Protein 3LHI (pdb70)

InterPro domains:
  IPR005900 6-phosphogluconolactonase, DevB-type [TIGR01198] (7-230)
  IPR005900 6-phosphogluconolactonase, DevB-type [cd01400] (11-229)
  IPR006148 Glucosamine/galactosamine-6-phosphate isomerase [PF01182] (9-221)
  IPR037171 NagB/RpiA transferase-like [SSF100950] (4-225)
  IPR039104 6-phosphogluconolactonase [PTHR11054] (7-222)

Sequence (227 aa):
FVWHEYYENAAEEAAQSSLADAVADALQGALDEKGGAVLAVSGGRSPIAFFNALSQKDLDWKKNVGITLADERIVPTNHADSNTGLLVREYLLKNKAAAAVWIPVEDGKTTETELHPDAVVDYALKHYKKQPDVLIILGGNDGHTASIFPKAPQFQTAIDGSAGVALVVHTTPVTAPHERIISTLDAIAHTGHVFLAIQGEEKKKAVFDQQAAQQGENRREYPISLVLNHQGVNCCHVFYAE

Radius of gyration: 16.38 Å; Cα contacts (8 Å, |Δi|>4): 529; chains: 1; bounding box: 44×37×40 Å

Organism: Neisseria gonorrhoeae (strain ATCC 700825 / FA 1090) (NCBI:txid242231)

Foldseek 3Di:
DADAEDADLLVLLLVVLVVQLVLQVVVCVVPVAFEEAEEDDDSNQSNLQNNLQDPDPQLRYEYYYQKFFQAACPDPRTRNVVCVVRHCDRNNVNHHYQYQDHPDHPVRGDPVVSLVSSQVRDDQGQEYEWEDLQQDIWLLALPWPCNVVQEDCPPPRQWDWTDNVVDDGIMIHHLSSQLPHNAAEYEYEDVSVVVLVVVLLVADDSRNNVVCQNHPPNHDYHYRYYD

Solvent-accessible surface area: 10058 Å² total

CATH classification: 3.40.50.1360

Structure (mmCIF, N/CA/C/O backbone):
data_3LHI
#
_entry.id   3LHI
#
_cell.length_a   63.237
_cell.length_b   63.237
_cell.length_c   106.920
_cell.angle_alpha   90.000
_cell.angle_beta   90.000
_cell.angle_gamma   120.000
#
_symmetry.space_group_name_H-M   'P 32 2 1'
#
loop_
_entity.id
_entity.type
_entity.pdbx_description
1 polymer 'Putative 6-phosphogluconolactonase'
2 non-polymer 1,2-ETHANEDIOL
3 water water
#
loop_
_atom_site.group_PDB
_atom_site.id
_atom_site.type_symbol
_atom_site.label_atom_id
_atom_site.label_alt_id
_atom_site.label_comp_id
_atom_site.label_asym_id
_atom_site.label_entity_id
_atom_site.label_seq_id
_atom_site.pdbx_PDB_ins_code
_atom_site.Cartn_x
_atom_site.Cartn_y
_atom_site.Cartn_z
_atom_site.occupancy
_atom_site.B_iso_or_equiv
_atom_site.auth_seq_id
_atom_site.auth_comp_id
_atom_site.auth_asym_id
_atom_site.auth_atom_id
_atom_site.pdbx_PDB_model_num
ATOM 6 N N . PHE A 1 3 ? 51.731 2.576 9.984 1.00 35.50 2 PHE A N 1
ATOM 7 C CA . PHE A 1 3 ? 51.923 3.451 8.819 1.00 31.40 2 PHE A CA 1
ATOM 8 C C . PHE A 1 3 ? 53.346 3.254 8.255 1.00 29.11 2 PHE A C 1
ATOM 9 O O . PHE A 1 3 ? 54.222 2.709 8.937 1.00 28.82 2 PHE A O 1
ATOM 17 N N . VAL A 1 4 ? 53.567 3.702 7.020 1.00 27.33 3 VAL A N 1
ATOM 18 C CA . VAL A 1 4 ? 54.872 3.714 6.382 1.00 26.33 3 VAL A CA 1
ATOM 19 C C . VAL A 1 4 ? 55.342 5.182 6.178 1.00 26.56 3 VAL A C 1
ATOM 20 O O . VAL A 1 4 ? 54.594 5.967 5.622 1.00 25.37 3 VAL A O 1
ATOM 24 N N . TRP A 1 5 ? 56.559 5.529 6.611 1.00 26.74 4 TRP A N 1
ATOM 25 C CA . TRP A 1 5 ? 57.078 6.904 6.586 1.00 24.49 4 TRP A CA 1
ATOM 26 C C . TRP A 1 5 ? 58.042 7.125 5.426 1.00 25.17 4 TRP A C 1
ATOM 27 O O . TRP A 1 5 ? 59.037 6.400 5.276 1.00 29.88 4 TRP A O 1
ATOM 38 N N . HIS A 1 6 ? 57.726 8.100 4.574 1.00 23.01 5 HIS A N 1
ATOM 39 C CA . HIS A 1 6 ? 58.604 8.542 3.492 1.00 21.49 5 HIS A CA 1
ATOM 40 C C . HIS A 1 6 ? 58.967 10.013 3.699 1.00 24.51 5 HIS A C 1
ATOM 41 O O . HIS A 1 6 ? 58.103 10.850 3.718 1.00 26.80 5 HIS A O 1
ATOM 48 N N . GLU A 1 7 ? 60.269 10.307 3.841 1.00 23.21 6 GLU A N 1
ATOM 49 C CA . GLU A 1 7 ? 60.744 11.652 4.070 1.00 24.29 6 GLU A CA 1
ATOM 50 C C . GLU A 1 7 ? 61.601 12.139 2.893 1.00 23.44 6 GLU A C 1
ATOM 51 O O . GLU A 1 7 ? 62.383 11.353 2.337 1.00 27.64 6 GLU A O 1
ATOM 57 N N A TYR A 1 8 ? 61.427 13.395 2.491 0.50 23.10 7 TYR A N 1
ATOM 58 N N B TYR A 1 8 ? 61.431 13.432 2.555 0.50 23.13 7 TYR A N 1
ATOM 59 C CA A TYR A 1 8 ? 62.187 13.992 1.389 0.50 24.32 7 TYR A CA 1
ATOM 60 C CA B TYR A 1 8 ? 62.103 14.122 1.428 0.50 24.35 7 TYR A CA 1
ATOM 61 C C A TYR A 1 8 ? 62.762 15.283 1.947 0.50 26.03 7 TYR A C 1
ATOM 62 C C B TYR A 1 8 ? 62.618 15.495 1.786 0.50 26.23 7 TYR A C 1
ATOM 63 O O A TYR A 1 8 ? 62.281 15.752 2.973 0.50 27.78 7 TYR A O 1
ATOM 64 O O B TYR A 1 8 ? 61.877 16.333 2.362 0.50 24.00 7 TYR A O 1
ATOM 81 N N . GLU A 1 9 ? 63.835 15.803 1.343 1.00 29.15 8 GLU A N 1
ATOM 82 C CA . GLU A 1 9 ? 64.384 17.140 1.661 1.00 30.53 8 GLU A CA 1
ATOM 83 C C . GLU A 1 9 ? 63.729 18.209 0.848 1.00 31.05 8 GLU A C 1
ATOM 84 O O . GLU A 1 9 ? 63.638 19.366 1.273 1.00 35.95 8 GLU A O 1
ATOM 86 N N . ASN A 1 10 ? 63.226 17.808 -0.311 1.00 29.61 9 ASN A N 1
ATOM 87 C CA . ASN A 1 10 ? 62.846 18.727 -1.401 1.00 31.68 9 ASN A CA 1
ATOM 88 C C . ASN A 1 10 ? 61.331 18.445 -1.623 1.00 28.40 9 ASN A C 1
ATOM 89 O O . ASN A 1 10 ? 60.896 17.290 -1.791 1.00 26.20 9 ASN A O 1
ATOM 94 N N . ALA A 1 11 ? 60.519 19.495 -1.507 1.00 28.40 10 ALA A N 1
ATOM 95 C CA . ALA A 1 11 ? 59.053 19.440 -1.798 1.00 27.61 10 ALA A CA 1
ATOM 96 C C . ALA A 1 11 ? 58.721 18.875 -3.168 1.00 23.56 10 ALA A C 1
ATOM 97 O O . ALA A 1 11 ? 57.703 18.141 -3.303 1.00 23.84 10 ALA A O 1
ATOM 99 N N . ALA A 1 12 ? 59.474 19.265 -4.198 1.00 23.78 11 ALA A N 1
ATOM 100 C CA . ALA A 1 12 ? 59.257 18.791 -5.556 1.00 22.86 11 ALA A CA 1
ATOM 101 C C . ALA A 1 12 ? 59.431 17.305 -5.643 1.00 24.17 11 ALA A C 1
ATOM 102 O O . ALA A 1 12 ? 58.661 16.634 -6.321 1.00 22.14 11 ALA A O 1
ATOM 104 N N A GLU A 1 13 ? 60.467 16.772 -4.993 0.50 22.52 12 GLU A N 1
ATOM 105 N N B GLU A 1 13 ? 60.456 16.807 -4.957 0.50 23.21 12 GLU A N 1
ATOM 106 C CA A GLU A 1 13 ? 60.680 15.330 -5.022 0.50 21.40 12 GLU A CA 1
ATOM 107 C CA B GLU A 1 13 ? 60.737 15.393 -4.952 0.50 22.76 12 GLU A CA 1
ATOM 108 C C A GLU A 1 13 ? 59.553 14.614 -4.249 0.50 19.09 12 GLU A C 1
ATOM 109 C C B GLU A 1 13 ? 59.595 14.636 -4.241 0.50 19.90 12 GLU A C 1
ATOM 110 O O A GLU A 1 13 ? 59.074 13.583 -4.707 0.50 18.11 12 GLU A O 1
ATOM 111 O O B GLU A 1 13 ? 59.123 13.629 -4.760 0.50 18.35 12 GLU A O 1
ATOM 122 N N . ALA A 1 14 ? 59.138 15.154 -3.100 1.00 17.31 13 ALA A N 1
ATOM 123 C CA . ALA A 1 14 ? 58.042 14.535 -2.331 1.00 17.08 13 ALA A CA 1
ATOM 124 C C . ALA A 1 14 ? 56.774 14.490 -3.199 1.00 15.86 13 ALA A C 1
ATOM 125 O O . ALA A 1 14 ? 56.066 13.473 -3.236 1.00 16.29 13 ALA A O 1
ATOM 127 N N . ALA A 1 15 ? 56.497 15.573 -3.901 1.00 15.79 14 ALA A N 1
ATOM 128 C CA . ALA A 1 15 ? 55.279 15.662 -4.720 1.00 16.30 14 ALA A CA 1
ATOM 129 C C . ALA A 1 15 ? 55.320 14.622 -5.863 1.00 14.58 14 ALA A C 1
ATOM 130 O O . ALA A 1 15 ? 54.327 13.944 -6.179 1.00 15.40 14 ALA A O 1
ATOM 132 N N . GLN A 1 16 ? 56.470 14.515 -6.564 1.00 14.94 15 GLN A N 1
ATOM 133 C CA . GLN A 1 16 ? 56.618 13.574 -7.641 1.00 15.21 15 GLN A CA 1
ATOM 134 C C . GLN A 1 16 ? 56.519 12.140 -7.139 1.00 14.09 15 GLN A C 1
ATOM 135 O O . GLN A 1 16 ? 55.896 11.272 -7.772 1.00 16.14 15 GLN A O 1
ATOM 141 N N A SER A 1 17 ? 57.143 11.881 -5.994 0.50 13.81 16 SER A N 1
ATOM 142 N N B SER A 1 17 ? 57.158 11.868 -6.004 0.50 15.53 16 SER A N 1
ATOM 143 C CA A SER A 1 17 ? 57.162 10.545 -5.428 0.50 13.05 16 SER A CA 1
ATOM 144 C CA B SER A 1 17 ? 57.136 10.532 -5.434 0.50 16.18 16 SER A CA 1
ATOM 145 C C A SER A 1 17 ? 55.760 10.107 -4.945 0.50 12.02 16 SER A C 1
ATOM 146 C C B SER A 1 17 ? 55.696 10.130 -5.080 0.50 15.11 16 SER A C 1
ATOM 147 O O A SER A 1 17 ? 55.406 8.941 -5.052 0.50 12.58 16 SER A O 1
ATOM 148 O O B SER A 1 17 ? 55.239 9.031 -5.450 0.50 14.76 16 SER A O 1
ATOM 153 N N . LEU A 1 18 ? 54.973 11.045 -4.430 1.00 13.60 17 LEU A N 1
ATOM 154 C CA . LEU A 1 18 ? 53.576 10.778 -4.068 1.00 12.44 17 LEU A CA 1
ATOM 155 C C . LEU A 1 18 ? 52.773 10.533 -5.347 1.00 12.08 17 LEU A C 1
ATOM 156 O O . LEU A 1 18 ? 51.984 9.598 -5.412 1.00 12.47 17 LEU A O 1
ATOM 161 N N . ALA A 1 19 ? 52.961 11.365 -6.373 1.00 13.05 18 ALA A N 1
ATOM 162 C CA . ALA A 1 19 ? 52.253 11.143 -7.635 1.00 12.16 18 ALA A CA 1
ATOM 163 C C . ALA A 1 19 ? 52.543 9.738 -8.203 1.00 13.09 18 ALA A C 1
ATOM 164 O O . ALA A 1 19 ? 51.661 9.059 -8.724 1.00 14.02 18 ALA A O 1
ATOM 166 N N . ASP A 1 20 ? 53.812 9.329 -8.116 1.00 14.46 19 ASP A N 1
ATOM 167 C CA . ASP A 1 20 ? 54.224 8.038 -8.647 1.00 15.29 19 ASP A CA 1
ATOM 168 C C . ASP A 1 20 ? 53.492 6.923 -7.883 1.00 12.97 19 ASP A C 1
ATOM 169 O O . ASP A 1 20 ? 52.962 5.981 -8.484 1.00 15.76 19 ASP A O 1
ATOM 174 N N . ALA A 1 21 ? 53.458 7.015 -6.557 1.00 13.67 20 ALA A N 1
ATOM 175 C CA . ALA A 1 21 ? 52.827 5.990 -5.727 1.00 13.50 20 ALA A CA 1
ATOM 176 C C . ALA A 1 21 ? 51.321 5.970 -5.933 1.00 14.61 20 ALA A C 1
ATOM 177 O O . ALA A 1 21 ? 50.714 4.896 -5.980 1.00 14.53 20 ALA A O 1
ATOM 179 N N . VAL A 1 22 ? 50.694 7.148 -6.025 1.00 13.12 21 VAL A N 1
ATOM 180 C CA . VAL A 1 22 ? 49.257 7.212 -6.239 1.00 12.92 21 VAL A CA 1
ATOM 181 C C . VAL A 1 22 ? 48.880 6.678 -7.618 1.00 12.57 21 VAL A C 1
ATOM 182 O O . VAL A 1 22 ? 47.890 5.937 -7.739 1.00 13.30 21 VAL A O 1
ATOM 186 N N . ALA A 1 23 ? 49.651 7.015 -8.655 1.00 13.34 22 ALA A N 1
ATOM 187 C CA . ALA A 1 23 ? 49.394 6.495 -9.966 1.00 13.44 22 ALA A CA 1
ATOM 188 C C . ALA A 1 23 ? 49.493 4.967 -9.974 1.00 13.30 22 ALA A C 1
ATOM 189 O O . ALA A 1 23 ? 48.634 4.304 -10.570 1.00 14.72 22 ALA A O 1
ATOM 191 N N . ASP A 1 24 ? 50.480 4.431 -9.269 1.00 14.27 23 ASP A N 1
ATOM 192 C CA . ASP A 1 24 ? 50.615 2.961 -9.211 1.00 15.79 23 ASP A CA 1
ATOM 193 C C . ASP A 1 24 ? 49.403 2.340 -8.488 1.00 14.27 23 ASP A C 1
ATOM 194 O O . ASP A 1 24 ? 48.869 1.296 -8.906 1.00 15.91 23 ASP A O 1
ATOM 199 N N . ALA A 1 25 ? 48.916 2.982 -7.433 1.00 14.33 24 ALA A N 1
ATOM 200 C CA . ALA A 1 25 ? 47.742 2.447 -6.697 1.00 14.80 24 ALA A CA 1
ATOM 201 C C . ALA A 1 25 ? 46.489 2.529 -7.581 1.00 13.96 24 ALA A C 1
ATOM 202 O O . ALA A 1 25 ? 45.661 1.609 -7.633 1.00 15.22 24 ALA A O 1
ATOM 204 N N . LEU A 1 26 ? 46.295 3.633 -8.308 1.00 12.47 25 LEU A N 1
ATOM 205 C CA . LEU A 1 26 ? 45.194 3.740 -9.237 1.00 12.66 25 LEU A CA 1
ATOM 206 C C . LEU A 1 26 ? 45.259 2.667 -10.317 1.00 14.44 25 LEU A C 1
ATOM 207 O O . LEU A 1 26 ? 44.256 2.080 -10.698 1.00 13.71 25 LEU A O 1
ATOM 212 N N . GLN A 1 27 ? 46.452 2.433 -10.829 1.00 14.42 26 GLN A N 1
ATOM 213 C CA . GLN A 1 27 ? 46.662 1.427 -11.871 1.00 15.53 26 GLN A CA 1
ATOM 214 C C . GLN A 1 27 ? 46.239 0.069 -11.353 1.00 14.82 26 GLN A C 1
ATOM 215 O O . GLN A 1 27 ? 45.622 -0.711 -12.130 1.00 17.33 26 GLN A O 1
ATOM 221 N N . GLY A 1 28 ? 46.553 -0.227 -10.106 1.00 16.26 27 GLY A N 1
ATOM 222 C CA . GLY A 1 28 ? 46.162 -1.521 -9.534 1.00 16.84 27 GLY A CA 1
ATOM 223 C C . GLY A 1 28 ? 44.650 -1.691 -9.486 1.00 16.62 27 GLY A C 1
ATOM 224 O O . GLY A 1 28 ? 44.133 -2.772 -9.831 1.00 17.93 27 GLY A O 1
ATOM 225 N N . ALA A 1 29 ? 43.914 -0.623 -9.112 1.00 15.67 28 ALA A N 1
ATOM 226 C CA . ALA A 1 29 ? 42.478 -0.635 -9.145 1.00 15.54 28 ALA A CA 1
ATOM 227 C C . ALA A 1 29 ? 41.954 -0.792 -10.564 1.00 14.71 28 ALA A C 1
ATOM 228 O O . ALA A 1 29 ? 41.074 -1.604 -10.815 1.00 17.35 28 ALA A O 1
ATOM 230 N N . LEU A 1 30 ? 42.510 -0.080 -11.530 1.00 14.66 29 LEU A N 1
ATOM 231 C CA . LEU A 1 30 ? 42.101 -0.192 -12.904 1.00 15.53 29 LEU A CA 1
ATOM 232 C C . LEU A 1 30 ? 42.339 -1.647 -13.420 1.00 16.08 29 LEU A C 1
ATOM 233 O O . LEU A 1 30 ? 41.490 -2.188 -14.104 1.00 18.51 29 LEU A O 1
ATOM 238 N N . ASP A 1 31 ? 43.473 -2.238 -13.063 1.00 15.68 30 ASP A N 1
ATOM 239 C CA . ASP A 1 31 ? 43.798 -3.607 -13.463 1.00 17.13 30 ASP A CA 1
ATOM 240 C C . ASP A 1 31 ? 42.774 -4.580 -12.852 1.00 19.47 30 ASP A C 1
ATOM 241 O O . ASP A 1 31 ? 42.376 -5.548 -13.502 1.00 20.80 30 ASP A O 1
ATOM 246 N N . GLU A 1 32 ? 42.431 -4.371 -11.584 1.00 17.21 31 GLU A N 1
ATOM 247 C CA . GLU A 1 32 ? 41.552 -5.314 -10.815 1.00 18.65 31 GLU A CA 1
ATOM 248 C C . GLU A 1 32 ? 40.109 -5.223 -11.299 1.00 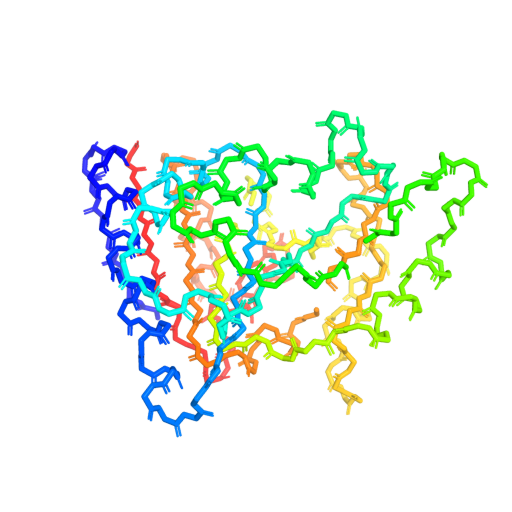17.29 31 GLU A C 1
ATOM 249 O O . GLU A 1 32 ? 39.373 -6.240 -11.401 1.00 18.38 31 GLU A O 1
ATOM 255 N N . LYS A 1 33 ? 39.644 -4.014 -11.546 1.00 17.51 32 LYS A N 1
ATOM 256 C CA . LYS A 1 33 ? 38.231 -3.839 -11.793 1.00 19.03 32 LYS A CA 1
ATOM 257 C C . LYS A 1 33 ? 37.737 -2.886 -12.839 1.00 15.78 32 LYS A C 1
ATOM 258 O O . LYS A 1 33 ? 36.549 -2.682 -13.005 1.00 17.31 32 LYS A O 1
ATOM 264 N N . GLY A 1 34 ? 38.662 -2.368 -13.619 1.00 15.72 33 GLY A N 1
ATOM 265 C CA . GLY A 1 34 ? 38.282 -1.603 -14.777 1.00 14.19 33 GLY A CA 1
ATOM 266 C C . GLY A 1 34 ? 37.889 -0.172 -14.523 1.00 14.69 33 GLY A C 1
ATOM 267 O O . GLY A 1 34 ? 37.485 0.528 -15.432 1.00 16.16 33 GLY A O 1
ATOM 268 N N . GLY A 1 35 ? 38.049 0.264 -13.269 1.00 14.56 34 GLY A N 1
ATOM 269 C CA . GLY A 1 35 ? 37.691 1.611 -12.842 1.00 14.67 34 GLY A CA 1
ATOM 270 C C . GLY A 1 35 ? 38.296 1.847 -11.502 1.00 13.36 34 GLY A C 1
ATOM 271 O O . GLY A 1 35 ? 38.704 0.938 -10.809 1.00 15.03 34 GLY A O 1
ATOM 272 N N . ALA A 1 36 ? 38.425 3.140 -11.167 1.00 13.56 35 ALA A N 1
ATOM 273 C CA . ALA A 1 36 ? 38.996 3.535 -9.874 1.00 12.12 35 ALA A CA 1
ATOM 274 C C . ALA A 1 36 ? 38.367 4.816 -9.437 1.00 11.57 35 ALA A C 1
ATOM 275 O O . ALA A 1 36 ? 37.928 5.609 -10.287 1.00 12.93 35 ALA A O 1
ATOM 277 N N . VAL A 1 37 ? 38.313 5.032 -8.133 1.00 11.16 36 VAL A N 1
ATOM 278 C CA . VAL A 1 37 ? 37.870 6.307 -7.535 1.00 11.27 36 VAL A CA 1
ATOM 279 C C . VAL A 1 37 ? 38.986 6.829 -6.646 1.00 10.38 36 VAL A C 1
ATOM 280 O O . VAL A 1 37 ? 39.481 6.120 -5.757 1.00 11.83 36 VAL A O 1
ATOM 284 N N . LEU A 1 38 ? 39.391 8.080 -6.921 1.00 10.43 37 LEU A N 1
ATOM 285 C CA . LEU A 1 38 ? 40.416 8.790 -6.163 1.00 9.97 37 LEU A CA 1
ATOM 286 C C . LEU A 1 38 ? 39.738 9.948 -5.390 1.00 10.17 37 LEU A C 1
ATOM 287 O O . LEU A 1 38 ? 38.992 10.758 -5.997 1.00 11.27 37 LEU A O 1
ATOM 292 N N . ALA A 1 39 ? 40.002 10.048 -4.087 1.00 10.00 38 ALA A N 1
ATOM 293 C CA . ALA A 1 39 ? 39.546 11.188 -3.288 1.00 9.93 38 ALA A CA 1
ATOM 294 C C . ALA A 1 39 ? 40.804 11.949 -2.855 1.00 9.51 38 ALA A C 1
ATOM 295 O O . ALA A 1 39 ? 41.765 11.366 -2.357 1.00 10.96 38 ALA A O 1
ATOM 297 N N . VAL A 1 40 ? 40.784 13.274 -3.058 1.00 9.60 39 VAL A N 1
ATOM 298 C CA . VAL A 1 40 ? 41.889 14.137 -2.675 1.00 10.36 39 VAL A CA 1
ATOM 299 C C . VAL A 1 40 ? 41.436 15.194 -1.664 1.00 9.03 39 VAL A C 1
ATOM 300 O O . VAL A 1 40 ? 40.261 15.528 -1.566 1.00 10.55 39 VAL A O 1
ATOM 304 N N . SER A 1 41 ? 42.442 15.720 -0.972 1.00 10.73 40 SER A N 1
ATOM 305 C CA . SER A 1 41 ? 42.254 16.803 -0.016 1.00 11.27 40 SER A CA 1
ATOM 306 C C . SER A 1 41 ? 42.720 18.128 -0.620 1.00 12.06 40 SER A C 1
ATOM 307 O O . SER A 1 41 ? 43.545 18.146 -1.543 1.00 12.95 40 SER A O 1
ATOM 310 N N . GLY A 1 42 ? 42.259 19.236 -0.038 1.00 14.68 41 GLY A N 1
ATOM 311 C CA . GLY A 1 42 ? 42.569 20.558 -0.542 1.00 14.21 41 GLY A CA 1
ATOM 312 C C . GLY A 1 42 ? 43.656 21.236 0.230 1.00 14.55 41 GLY A C 1
ATOM 313 O O . GLY A 1 42 ? 44.563 20.625 0.772 1.00 15.93 41 GLY A O 1
ATOM 314 N N . GLY A 1 43 ? 43.631 22.576 0.225 1.00 18.01 42 GLY A N 1
ATOM 315 C CA . GLY A 1 43 ? 44.766 23.347 0.684 1.00 19.20 42 GLY A CA 1
ATOM 316 C C . GLY A 1 43 ? 45.886 23.474 -0.324 1.00 19.23 42 GLY A C 1
ATOM 317 O O . GLY A 1 43 ? 45.805 22.929 -1.448 1.00 17.90 42 GLY A O 1
ATOM 318 N N . ARG A 1 44 ? 46.982 24.108 0.108 1.00 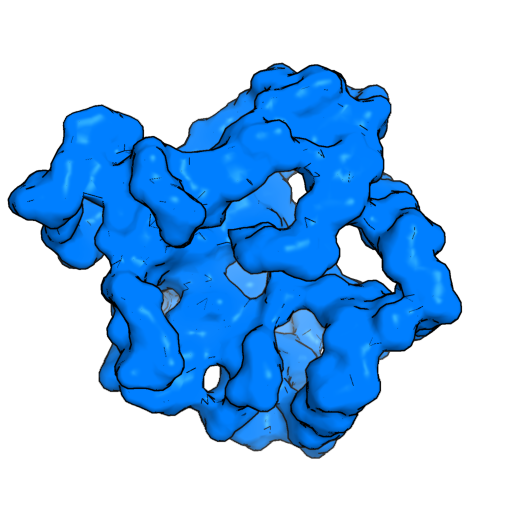19.38 43 ARG A N 1
ATOM 319 C CA . ARG A 1 44 ? 48.176 24.300 -0.753 1.00 16.87 43 ARG A CA 1
ATOM 320 C C . ARG A 1 44 ? 49.126 23.169 -0.835 1.00 18.31 43 ARG A C 1
ATOM 321 O O . ARG A 1 44 ? 49.791 22.986 -1.888 1.00 20.26 43 ARG A O 1
ATOM 329 N N . SER A 1 45 ? 49.250 22.382 0.206 1.00 19.65 44 SER A N 1
ATOM 330 C CA . SER A 1 45 ? 50.313 21.428 0.217 1.00 23.99 44 SER A CA 1
ATOM 331 C C . SER A 1 45 ? 50.206 20.377 -0.901 1.00 20.69 44 SER A C 1
ATOM 332 O O . SER A 1 45 ? 51.248 19.872 -1.270 1.00 21.23 44 SER A O 1
ATOM 335 N N . PRO A 1 46 ? 48.973 19.967 -1.380 1.00 16.24 45 PRO A N 1
ATOM 336 C CA . PRO A 1 46 ? 48.995 18.904 -2.393 1.00 14.96 45 PRO A CA 1
ATOM 337 C C . PRO A 1 46 ? 49.105 19.392 -3.845 1.00 14.01 45 PRO A C 1
ATOM 338 O O . PRO A 1 46 ? 49.077 18.575 -4.717 1.00 13.18 45 PRO A O 1
ATOM 342 N N . ILE A 1 47 ? 49.173 20.687 -4.081 1.00 12.56 46 ILE A N 1
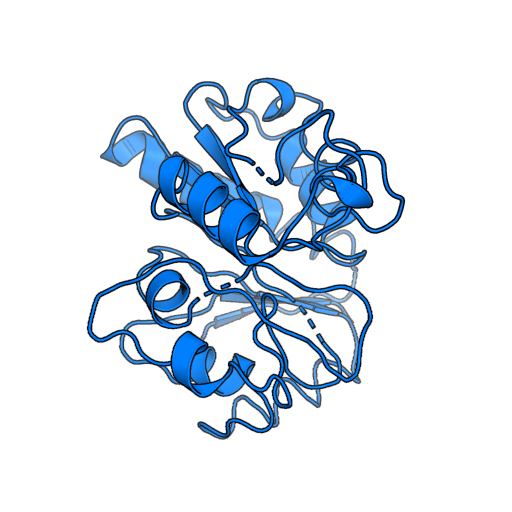ATOM 343 C CA . ILE A 1 47 ? 49.122 21.225 -5.440 1.00 10.86 46 ILE A CA 1
ATOM 344 C C . ILE A 1 47 ? 50.254 20.682 -6.332 1.00 10.71 46 ILE A C 1
ATOM 345 O O . ILE A 1 47 ? 50.003 20.294 -7.494 1.00 11.03 46 ILE A O 1
ATOM 350 N N . ALA A 1 48 ? 51.493 20.663 -5.873 1.00 11.38 47 ALA A N 1
ATOM 351 C CA . ALA A 1 48 ? 52.577 20.170 -6.742 1.00 10.83 47 ALA A CA 1
ATOM 352 C C . ALA A 1 48 ? 52.326 18.699 -7.094 1.00 9.92 47 ALA A C 1
ATOM 353 O O . ALA A 1 48 ? 52.574 18.243 -8.218 1.00 11.01 47 ALA A O 1
ATOM 355 N N . PHE A 1 49 ? 51.815 17.936 -6.114 1.00 10.59 48 PHE A N 1
ATOM 356 C CA . PHE A 1 49 ? 51.415 16.534 -6.309 1.00 10.96 48 PHE A CA 1
ATOM 357 C C . PHE A 1 49 ? 50.311 16.452 -7.366 1.00 10.15 48 PHE A C 1
ATOM 358 O O . PHE A 1 49 ? 50.399 15.619 -8.263 1.00 10.85 48 PHE A O 1
ATOM 366 N N . PHE A 1 50 ? 49.289 17.283 -7.274 1.00 9.99 49 PHE A N 1
ATOM 367 C CA . PHE A 1 50 ? 48.238 17.287 -8.251 1.00 9.64 49 PHE A CA 1
ATOM 368 C C . PHE A 1 50 ? 48.825 17.513 -9.650 1.00 9.99 49 PHE A C 1
ATOM 369 O O . PHE A 1 50 ? 48.399 16.879 -10.632 1.00 9.70 49 PHE A O 1
ATOM 377 N N . ASN A 1 51 ? 49.703 18.508 -9.776 1.00 9.44 50 ASN A N 1
ATOM 378 C CA . ASN A 1 51 ? 50.264 18.812 -11.077 1.00 9.76 50 ASN A CA 1
ATOM 379 C C . ASN A 1 51 ? 51.021 17.603 -11.649 1.00 10.16 50 ASN A C 1
ATOM 380 O O . ASN A 1 51 ? 50.847 17.252 -12.829 1.00 10.78 50 ASN A O 1
ATOM 385 N N . ALA A 1 52 ? 51.861 16.983 -10.845 1.00 9.76 51 ALA A N 1
ATOM 386 C CA . ALA A 1 52 ? 52.603 15.817 -11.280 1.00 10.61 51 ALA A CA 1
ATOM 387 C C . ALA A 1 52 ? 51.631 14.675 -11.658 1.00 10.47 51 ALA A C 1
ATOM 388 O O . ALA A 1 52 ? 51.816 13.964 -12.654 1.00 11.66 51 ALA A O 1
ATOM 390 N N . LEU A 1 53 ? 50.633 14.423 -10.815 1.00 11.13 52 LEU A N 1
ATOM 391 C CA . LEU A 1 53 ? 49.698 13.324 -11.065 1.00 11.61 52 LEU A CA 1
ATOM 392 C C . LEU A 1 53 ? 48.938 13.570 -12.356 1.00 10.18 52 LEU A C 1
ATOM 393 O O . LEU A 1 53 ? 48.666 12.608 -13.108 1.00 11.98 52 LEU A O 1
ATOM 398 N N . SER A 1 54 ? 48.600 14.840 -12.640 1.00 10.07 53 SER A N 1
ATOM 399 C CA . SER A 1 54 ? 47.797 15.184 -13.807 1.00 10.57 53 SER A CA 1
ATOM 400 C C . SER A 1 54 ? 48.471 14.777 -15.119 1.00 10.39 53 SER A C 1
ATOM 401 O O . SER A 1 54 ? 47.793 14.629 -16.146 1.00 11.31 53 SER A O 1
ATOM 404 N N . GLN A 1 55 ? 49.795 14.647 -15.095 1.00 11.46 54 GLN A N 1
ATOM 405 C CA . GLN A 1 55 ? 50.597 14.276 -16.265 1.00 11.56 54 GLN A CA 1
ATOM 406 C C . GLN A 1 55 ? 50.729 12.791 -16.473 1.00 13.78 54 GLN A C 1
ATOM 407 O O . GLN A 1 55 ? 51.233 12.362 -17.508 1.00 15.61 54 GLN A O 1
ATOM 413 N N . LYS A 1 56 ? 50.323 11.989 -15.503 1.00 12.87 55 LYS A N 1
ATOM 414 C CA . LYS A 1 56 ? 50.458 10.540 -15.607 1.00 13.47 55 LYS A CA 1
ATOM 415 C C . LYS A 1 56 ? 49.522 9.988 -16.707 1.00 14.06 55 LYS A C 1
ATOM 416 O O . LYS A 1 56 ? 48.333 10.413 -16.836 1.00 15.22 55 LYS A O 1
ATOM 422 N N . ASP A 1 57 ? 50.081 9.075 -17.512 1.00 17.62 56 ASP A N 1
ATOM 423 C CA . ASP A 1 57 ? 49.336 8.496 -18.648 1.00 19.54 56 ASP A CA 1
ATOM 424 C C . ASP A 1 57 ? 48.532 7.300 -18.227 1.00 20.66 56 ASP A C 1
ATOM 425 O O . ASP A 1 57 ? 48.704 6.216 -18.725 1.00 28.37 56 ASP A O 1
ATOM 430 N N . LEU A 1 58 ? 47.596 7.524 -17.324 1.00 16.85 57 LEU A N 1
ATOM 431 C CA . LEU A 1 58 ? 46.627 6.551 -16.837 1.00 16.47 57 LEU A CA 1
ATOM 432 C C . LEU A 1 58 ? 45.379 6.619 -17.695 1.00 16.10 57 LEU A C 1
ATOM 433 O O . LEU A 1 58 ? 45.080 7.598 -18.372 1.00 14.87 57 LEU A O 1
ATOM 438 N N . ASP A 1 59 ? 44.543 5.593 -17.567 1.00 14.95 58 ASP A N 1
ATOM 439 C CA . ASP A 1 59 ? 43.241 5.567 -18.248 1.00 14.77 58 ASP A CA 1
ATOM 440 C C . ASP A 1 59 ? 42.222 6.401 -17.478 1.00 13.15 58 ASP A C 1
ATOM 441 O O . ASP A 1 59 ? 41.239 5.920 -16.855 1.00 13.77 58 ASP A O 1
ATOM 446 N N . TRP A 1 60 ? 42.450 7.709 -17.486 1.00 13.16 59 TRP A N 1
ATOM 447 C CA . TRP A 1 60 ? 41.679 8.617 -16.633 1.00 12.28 59 TRP A CA 1
ATOM 448 C C . TRP A 1 60 ? 40.190 8.664 -16.886 1.00 11.17 59 TRP A C 1
ATOM 449 O O . TRP A 1 60 ? 39.424 8.950 -15.993 1.00 12.65 59 TRP A O 1
ATOM 460 N N A LYS A 1 61 ? 39.758 8.356 -18.114 0.50 12.93 60 LYS A N 1
ATOM 461 N N B LYS A 1 61 ? 39.763 8.348 -18.117 0.50 13.37 60 LYS A N 1
ATOM 462 C CA A LYS A 1 61 ? 38.327 8.320 -18.376 0.50 13.86 60 LYS A CA 1
ATOM 463 C CA B LYS A 1 61 ? 38.330 8.301 -18.395 0.50 14.81 60 LYS A CA 1
ATOM 464 C C A LYS A 1 61 ? 37.587 7.282 -17.520 0.50 13.22 60 LYS A C 1
ATOM 465 C C B LYS A 1 61 ? 37.587 7.275 -17.531 0.50 13.64 60 LYS A C 1
ATOM 466 O O A LYS A 1 61 ? 36.365 7.398 -17.355 0.50 15.26 60 LYS A O 1
ATOM 467 O O B LYS A 1 61 ? 36.366 7.394 -17.366 0.50 15.54 60 LYS A O 1
ATOM 478 N N . ASN A 1 62 ? 38.320 6.293 -17.006 1.00 13.67 61 ASN A N 1
ATOM 479 C CA . ASN A 1 62 ? 37.768 5.293 -16.103 1.00 14.01 61 ASN A CA 1
ATOM 480 C C . ASN A 1 62 ? 38.093 5.551 -14.651 1.00 14.02 61 ASN A C 1
ATOM 481 O O . ASN A 1 62 ? 37.965 4.646 -13.823 1.00 14.07 61 ASN A O 1
ATOM 486 N N . VAL A 1 63 ? 38.514 6.772 -14.326 1.00 12.02 62 VAL A N 1
ATOM 487 C CA . VAL A 1 63 ? 38.811 7.160 -12.953 1.00 10.91 62 VAL A CA 1
ATOM 488 C C . VAL A 1 63 ? 37.855 8.262 -12.556 1.00 11.86 62 VAL A C 1
ATOM 489 O O . VAL A 1 63 ? 37.705 9.280 -13.259 1.00 13.70 62 VAL A O 1
ATOM 493 N N . GLY A 1 64 ? 37.170 8.076 -11.440 1.00 11.86 63 GLY A N 1
ATOM 494 C CA . GLY A 1 64 ? 36.390 9.140 -10.816 1.00 12.10 63 GLY A CA 1
ATOM 495 C C . GLY A 1 64 ? 37.262 9.857 -9.821 1.00 11.29 63 GLY A C 1
ATOM 496 O O . GLY A 1 64 ? 38.043 9.214 -9.142 1.00 13.39 63 GLY A O 1
ATOM 497 N N . ILE A 1 65 ? 37.161 11.188 -9.785 1.00 11.55 64 ILE A N 1
ATOM 498 C CA . ILE A 1 65 ? 37.899 11.993 -8.820 1.00 11.48 64 ILE A CA 1
ATOM 499 C C . ILE A 1 65 ? 36.895 12.776 -7.989 1.00 10.07 64 ILE A C 1
ATOM 500 O O . ILE A 1 65 ? 35.924 13.330 -8.502 1.00 11.32 64 ILE A O 1
ATOM 505 N N . THR A 1 66 ? 37.150 12.817 -6.693 1.00 11.31 65 THR A N 1
ATOM 506 C CA . THR A 1 66 ? 36.324 13.546 -5.769 1.00 11.48 65 THR A CA 1
ATOM 507 C C . THR A 1 66 ? 37.195 14.067 -4.626 1.00 10.60 65 THR A C 1
ATOM 508 O O . THR A 1 66 ? 38.421 14.007 -4.661 1.00 11.11 65 THR A O 1
ATOM 512 N N . LEU A 1 67 ? 36.521 14.622 -3.631 1.00 11.31 66 LEU A N 1
ATOM 513 C CA . LEU A 1 67 ? 37.149 15.223 -2.471 1.00 11.00 66 LEU A CA 1
ATOM 514 C C . LEU A 1 67 ? 36.975 14.460 -1.190 1.00 10.24 66 LEU A C 1
ATOM 515 O O . LEU A 1 67 ? 35.908 13.875 -0.974 1.00 13.03 66 LEU A O 1
ATOM 520 N N . ALA A 1 68 ? 37.963 14.534 -0.326 1.00 10.28 67 ALA A N 1
ATOM 521 C CA . ALA A 1 68 ? 37.848 13.985 1.037 1.00 10.39 67 ALA A CA 1
ATOM 522 C C . ALA A 1 68 ? 36.942 14.879 1.890 1.00 11.04 67 ALA A C 1
ATOM 523 O O . ALA A 1 68 ? 36.349 14.397 2.869 1.00 11.45 67 ALA A O 1
ATOM 525 N N . ASP A 1 69 ? 36.858 16.166 1.541 1.00 9.77 68 ASP A N 1
ATOM 526 C CA . ASP A 1 69 ? 36.102 17.137 2.289 1.00 10.16 68 ASP A CA 1
ATOM 527 C C . ASP A 1 69 ? 35.943 18.378 1.434 1.00 10.48 68 ASP A C 1
ATOM 528 O O . ASP A 1 69 ? 36.748 18.617 0.527 1.00 11.20 68 ASP A O 1
ATOM 533 N N . GLU A 1 70 ? 34.900 19.157 1.724 1.00 10.15 69 GLU A N 1
ATOM 534 C CA . GLU A 1 70 ? 34.624 20.369 0.959 1.00 10.11 69 GLU A CA 1
ATOM 535 C C . GLU A 1 70 ? 34.049 21.416 1.863 1.00 10.43 69 GLU A C 1
ATOM 536 O O . GLU A 1 70 ? 33.345 21.135 2.838 1.00 11.77 69 GLU A O 1
ATOM 542 N N . ARG A 1 71 ? 34.373 22.673 1.552 1.00 10.76 70 ARG A N 1
ATOM 543 C CA . ARG A 1 71 ? 33.757 23.844 2.161 1.00 10.12 70 ARG A CA 1
ATOM 544 C C . ARG A 1 71 ? 32.445 24.080 1.491 1.00 10.78 70 ARG A C 1
ATOM 545 O O . ARG A 1 71 ? 32.334 24.036 0.243 1.00 12.07 70 ARG A O 1
ATOM 553 N N . ILE A 1 72 ? 31.404 24.329 2.295 1.00 11.53 71 ILE A N 1
ATOM 554 C CA . ILE A 1 72 ? 30.060 24.542 1.752 1.00 12.11 71 ILE A CA 1
ATOM 555 C C . ILE A 1 72 ? 29.957 26.008 1.354 1.00 12.70 71 ILE A C 1
ATOM 556 O O . ILE A 1 72 ? 29.485 26.857 2.109 1.00 14.34 71 ILE A O 1
ATOM 561 N N . VAL A 1 73 ? 30.486 26.248 0.171 1.00 12.68 72 VAL A N 1
ATOM 562 C CA . VAL A 1 73 ? 30.551 27.534 -0.530 1.00 12.97 72 VAL A CA 1
ATOM 563 C C . VAL A 1 73 ? 30.357 27.233 -1.989 1.00 13.39 72 VAL A C 1
ATOM 564 O O . VAL A 1 73 ? 30.564 26.110 -2.436 1.00 13.48 72 VAL A O 1
ATOM 568 N N . PRO A 1 74 ? 29.943 28.240 -2.790 1.00 13.96 73 PRO A N 1
ATOM 569 C CA . PRO A 1 74 ? 29.782 27.963 -4.204 1.00 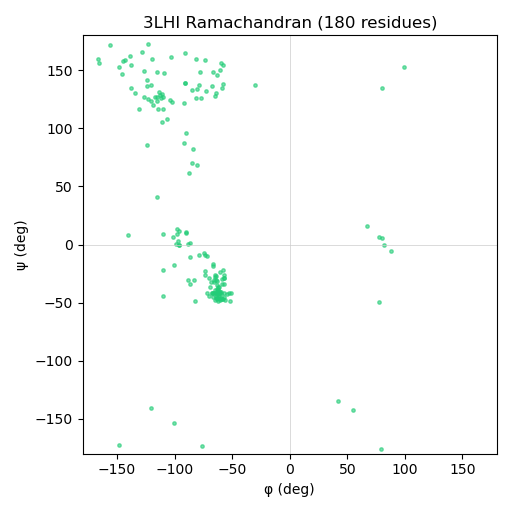12.82 73 PRO A CA 1
ATOM 570 C C . PRO A 1 74 ? 31.083 27.453 -4.847 1.00 11.72 73 PRO A C 1
ATOM 571 O O . PRO A 1 74 ? 32.166 27.788 -4.386 1.00 12.98 73 PRO A O 1
ATOM 575 N N . THR A 1 75 ? 30.960 26.700 -5.921 1.00 12.83 74 THR A N 1
ATOM 576 C CA . THR A 1 75 ? 32.139 26.113 -6.504 1.00 13.64 74 THR A CA 1
ATOM 577 C C . THR A 1 75 ? 33.072 27.100 -7.218 1.00 16.13 74 THR A C 1
ATOM 578 O O . THR A 1 75 ? 34.214 26.749 -7.534 1.00 13.80 74 THR A O 1
ATOM 582 N N . ASN A 1 76 ? 32.624 28.335 -7.415 1.00 14.98 75 ASN A N 1
ATOM 583 C CA . ASN A 1 76 ? 33.481 29.407 -7.920 1.00 15.32 75 ASN A CA 1
ATOM 584 C C . ASN A 1 76 ? 34.031 30.308 -6.826 1.00 15.18 75 ASN A C 1
ATOM 585 O O . ASN A 1 76 ? 34.651 31.314 -7.139 1.00 19.04 75 ASN A O 1
ATOM 590 N N . HIS A 1 77 ? 33.841 29.946 -5.543 1.00 13.79 76 HIS A N 1
ATOM 591 C CA . HIS A 1 77 ? 34.334 30.703 -4.392 1.00 13.53 76 HIS A CA 1
ATOM 592 C C . HIS A 1 77 ? 35.821 30.460 -4.182 1.00 13.33 76 HIS A C 1
ATOM 593 O O . HIS A 1 77 ? 36.326 29.345 -4.443 1.00 14.14 76 HIS A O 1
ATOM 600 N N . ALA A 1 78 ? 36.538 31.461 -3.674 1.00 14.70 77 ALA A N 1
ATOM 601 C CA . ALA A 1 78 ? 37.961 31.292 -3.460 1.00 15.04 77 ALA A CA 1
ATOM 602 C C . ALA A 1 78 ? 38.340 30.130 -2.555 1.00 14.25 77 ALA A C 1
ATOM 603 O O . ALA A 1 78 ? 39.440 29.603 -2.667 1.00 15.60 77 ALA A O 1
ATOM 605 N N . ASP A 1 79 ? 37.474 29.771 -1.619 1.00 12.82 78 ASP A N 1
ATOM 606 C CA . ASP A 1 79 ? 37.743 28.722 -0.645 1.00 12.75 78 ASP A CA 1
ATOM 607 C C . ASP A 1 79 ? 37.155 27.364 -1.056 1.00 12.29 78 ASP A C 1
ATOM 608 O O . ASP A 1 79 ? 37.149 26.453 -0.243 1.00 13.02 78 ASP A O 1
ATOM 613 N N . SER A 1 80 ? 36.694 27.213 -2.280 1.00 11.43 79 SER A N 1
ATOM 614 C CA . SER A 1 80 ? 36.155 25.947 -2.761 1.00 10.25 79 SER A CA 1
ATOM 615 C C . SER A 1 80 ? 37.300 24.978 -3.079 1.00 10.44 79 SER A C 1
ATOM 616 O O . SER A 1 80 ? 38.180 25.269 -3.893 1.00 11.11 79 SER A O 1
ATOM 619 N N . ASN A 1 81 ? 37.259 23.777 -2.497 1.00 10.03 80 ASN A N 1
ATOM 620 C CA . ASN A 1 81 ? 38.197 22.751 -2.891 1.00 9.85 80 ASN A CA 1
ATOM 621 C C . ASN A 1 81 ? 37.893 22.237 -4.305 1.00 9.53 80 ASN A C 1
ATOM 622 O O . ASN A 1 81 ? 38.802 21.783 -4.999 1.00 10.41 80 ASN A O 1
ATOM 627 N N . THR A 1 82 ? 36.623 22.277 -4.723 1.00 9.92 81 THR A N 1
ATOM 628 C CA . THR A 1 82 ? 36.257 21.945 -6.090 1.00 9.38 81 THR A CA 1
ATOM 629 C C . THR A 1 82 ? 36.983 22.853 -7.056 1.00 9.84 81 THR A C 1
ATOM 630 O O . THR A 1 82 ? 37.600 22.404 -8.047 1.00 10.61 81 THR A O 1
ATOM 634 N N . GLY A 1 83 ? 36.976 24.153 -6.766 1.00 9.77 82 GLY A N 1
ATOM 635 C CA . GLY A 1 83 ? 37.711 25.090 -7.614 1.00 11.14 82 GLY A CA 1
ATOM 636 C C . GLY A 1 83 ? 39.210 24.829 -7.639 1.00 10.27 82 GLY A C 1
ATOM 637 O O . GLY A 1 83 ? 39.854 24.909 -8.676 1.00 10.82 82 GLY A O 1
ATOM 638 N N A LEU A 1 84 ? 39.751 24.507 -6.472 0.50 10.87 83 LEU A N 1
ATOM 639 N N B LEU A 1 84 ? 39.784 24.465 -6.513 0.50 9.78 83 LEU A N 1
ATOM 640 C CA A LEU A 1 84 ? 41.164 24.142 -6.317 0.50 10.49 83 LEU A CA 1
ATOM 641 C CA B LEU A 1 84 ? 41.230 24.202 -6.417 0.50 9.52 83 LEU A CA 1
ATOM 642 C C A LEU A 1 84 ? 41.508 23.028 -7.264 0.50 9.35 83 LEU A C 1
ATOM 643 C C B LEU A 1 84 ? 41.595 22.937 -7.232 0.50 9.57 83 LEU A C 1
ATOM 644 O O A LEU A 1 84 ? 42.416 23.191 -8.082 0.50 10.20 83 LEU A O 1
ATOM 645 O O B LEU A 1 84 ? 42.590 22.870 -7.956 0.50 7.87 83 LEU A O 1
ATOM 654 N N . VAL A 1 85 ? 40.787 21.901 -7.130 1.00 10.12 84 VAL A N 1
ATOM 655 C CA . VAL A 1 85 ? 41.040 20.709 -7.884 1.00 11.05 84 VAL A CA 1
ATOM 656 C C . VAL A 1 85 ? 40.864 20.954 -9.400 1.00 10.69 84 VAL A C 1
ATOM 657 O O . VAL A 1 85 ? 41.648 20.443 -10.221 1.00 10.84 84 VAL A O 1
ATOM 661 N N . ARG A 1 86 ? 39.882 21.747 -9.779 1.00 10.48 85 ARG A N 1
ATOM 662 C CA . ARG A 1 86 ? 39.708 22.096 -11.172 1.00 10.89 85 ARG A CA 1
ATOM 663 C C . ARG A 1 86 ? 40.916 22.883 -11.687 1.00 11.95 85 ARG A C 1
ATOM 664 O O . ARG A 1 86 ? 41.344 22.653 -12.809 1.00 15.24 85 ARG A O 1
ATOM 672 N N . GLU A 1 87 ? 41.467 23.762 -10.872 1.00 10.28 86 GLU A N 1
ATOM 673 C CA . GLU A 1 87 ? 42.591 24.610 -11.309 1.00 11.30 86 GLU A CA 1
ATOM 674 C C . GLU A 1 87 ? 43.846 23.744 -11.468 1.00 11.80 86 GLU A C 1
ATOM 675 O O . GLU A 1 87 ? 44.594 23.936 -12.426 1.00 12.74 86 GLU A O 1
ATOM 681 N N . TYR A 1 88 ? 44.124 22.849 -10.527 1.00 10.75 87 TYR A N 1
ATOM 682 C CA . TYR A 1 88 ? 45.427 22.233 -10.458 1.00 10.61 87 TYR A CA 1
ATOM 683 C C . TYR A 1 88 ? 45.518 20.779 -10.810 1.00 10.84 87 TYR A C 1
ATOM 684 O O . TYR A 1 88 ? 46.600 20.303 -11.094 1.00 12.65 87 TYR A O 1
ATOM 693 N N . LEU A 1 89 ? 44.412 20.039 -10.728 1.00 9.42 88 LEU A N 1
ATOM 694 C CA . LEU A 1 89 ? 44.426 18.603 -11.009 1.00 9.62 88 LEU A CA 1
ATOM 695 C C . LEU A 1 89 ? 43.708 18.217 -12.296 1.00 10.68 88 LEU A C 1
ATOM 696 O O . LEU A 1 89 ? 44.216 17.373 -13.016 1.00 10.79 88 LEU A O 1
ATOM 701 N N . LEU A 1 90 ? 42.536 18.783 -12.549 1.00 9.99 89 LEU A N 1
ATOM 702 C CA . LEU A 1 90 ? 41.719 18.348 -13.698 1.00 10.33 89 LEU A CA 1
ATOM 703 C C . LEU A 1 90 ? 42.163 19.078 -14.960 1.00 10.57 89 LEU A C 1
ATOM 704 O O . LEU A 1 90 ? 41.465 19.932 -15.504 1.00 11.75 89 LEU A O 1
ATOM 709 N N . LYS A 1 91 ? 43.350 18.701 -15.386 1.00 11.78 90 LYS A N 1
ATOM 710 C CA . LYS A 1 91 ? 44.093 19.322 -16.495 1.00 12.49 90 LYS A CA 1
ATOM 711 C C . LYS A 1 91 ? 45.042 18.264 -16.989 1.00 11.04 90 LYS A C 1
ATOM 712 O O . LYS A 1 91 ? 45.260 17.231 -16.373 1.00 11.24 90 LYS A O 1
ATOM 718 N N . ASN A 1 92 ? 45.711 18.544 -18.131 1.00 12.50 91 ASN A N 1
ATOM 719 C CA . ASN A 1 92 ? 46.624 17.567 -18.719 1.00 11.63 91 ASN A CA 1
ATOM 720 C C . ASN A 1 92 ? 45.847 16.238 -18.923 1.00 10.05 91 ASN A C 1
ATOM 721 O O . ASN A 1 92 ? 44.680 16.292 -19.292 1.00 12.75 91 ASN A O 1
ATOM 726 N N . LYS A 1 93 ? 46.478 15.092 -18.714 1.00 11.78 92 LYS A N 1
ATOM 727 C CA . LYS A 1 93 ? 45.827 13.837 -18.996 1.00 11.02 92 LYS A CA 1
ATOM 728 C C . LYS A 1 93 ? 44.610 13.620 -18.040 1.00 11.97 92 LYS A C 1
ATOM 729 O O . LYS A 1 93 ? 43.621 13.023 -18.428 1.00 12.35 92 LYS A O 1
ATOM 735 N N . ALA A 1 94 ? 44.694 14.132 -16.808 1.00 10.42 93 ALA A N 1
ATOM 736 C CA . ALA A 1 94 ? 43.653 13.925 -15.828 1.00 10.38 93 ALA A CA 1
ATOM 737 C C . ALA A 1 94 ? 42.402 14.756 -16.116 1.00 11.09 93 ALA A C 1
ATOM 738 O O . ALA A 1 94 ? 41.377 14.562 -15.452 1.00 11.63 93 ALA A O 1
ATOM 740 N N . ALA A 1 95 ? 42.424 15.697 -17.079 1.00 11.46 94 ALA A N 1
ATOM 741 C CA . ALA A 1 95 ? 41.211 16.419 -17.438 1.00 11.87 94 ALA A CA 1
ATOM 742 C C . ALA A 1 95 ? 40.089 15.453 -17.901 1.00 11.24 94 ALA A C 1
ATOM 743 O O . ALA A 1 95 ? 38.919 15.823 -17.760 1.00 13.80 94 ALA A O 1
ATOM 745 N N . ALA A 1 96 ? 40.462 14.254 -18.342 1.00 11.76 95 ALA A N 1
ATOM 746 C CA . ALA A 1 96 ? 39.486 13.251 -18.805 1.00 13.13 95 ALA A CA 1
ATOM 747 C C . ALA A 1 96 ? 38.807 12.523 -17.656 1.00 13.04 95 ALA A C 1
ATOM 748 O O . ALA A 1 96 ? 37.902 11.727 -17.863 1.00 14.54 95 ALA A O 1
ATOM 750 N N . ALA A 1 97 ? 39.261 12.708 -16.422 1.00 11.34 96 ALA A N 1
ATOM 751 C CA . ALA A 1 97 ? 38.612 12.061 -15.268 1.00 11.43 96 ALA A CA 1
ATOM 752 C C . ALA A 1 97 ? 37.167 12.447 -15.119 1.00 12.41 96 ALA A C 1
ATOM 753 O O . ALA A 1 97 ? 36.741 13.524 -15.495 1.00 13.33 96 ALA A O 1
ATOM 755 N N . VAL A 1 98 ? 36.419 11.581 -14.454 1.00 13.11 97 VAL A N 1
ATOM 756 C CA . VAL A 1 98 ? 35.026 11.865 -14.158 1.00 13.78 97 VAL A CA 1
ATOM 757 C C . VAL A 1 98 ? 34.952 12.542 -12.769 1.00 12.63 97 VAL A C 1
ATOM 758 O O . VAL A 1 98 ? 35.348 11.962 -11.795 1.00 14.91 97 VAL A O 1
ATOM 762 N N . TRP A 1 99 ? 34.402 13.727 -12.693 1.00 12.43 98 TRP A N 1
ATOM 763 C CA . TRP A 1 99 ? 34.232 14.456 -11.437 1.00 13.25 98 TRP A CA 1
ATOM 764 C C . TRP A 1 99 ? 33.031 13.985 -10.688 1.00 11.97 98 TRP A C 1
ATOM 765 O O . TRP A 1 99 ? 31.944 13.919 -11.259 1.00 15.26 98 TRP A O 1
ATOM 776 N N . ILE A 1 100 ? 33.232 13.608 -9.427 1.00 11.81 99 ILE A N 1
ATOM 777 C CA . ILE A 1 100 ? 32.132 13.201 -8.550 1.00 12.26 99 ILE A CA 1
ATOM 778 C C . ILE A 1 100 ? 31.929 14.354 -7.540 1.00 12.97 99 ILE A C 1
ATOM 779 O O . ILE A 1 100 ? 32.778 14.636 -6.704 1.00 12.52 99 ILE A O 1
ATOM 784 N N . PRO A 1 101 ? 30.824 15.107 -7.682 1.00 14.13 100 PRO A N 1
ATOM 785 C CA . PRO A 1 101 ? 30.679 16.363 -6.947 1.00 13.65 100 PRO A CA 1
ATOM 786 C C . PRO A 1 101 ? 30.344 16.203 -5.495 1.00 12.87 100 PRO A C 1
ATOM 787 O O . PRO A 1 101 ? 29.667 15.219 -5.089 1.00 14.34 100 PRO A O 1
ATOM 807 N N . VAL A 1 103 ? 29.600 19.595 -3.845 1.00 13.05 102 VAL A N 1
ATOM 808 C CA . VAL A 1 103 ? 28.719 20.781 -3.889 1.00 13.05 102 VAL A CA 1
ATOM 809 C C . VAL A 1 103 ? 28.306 20.955 -5.340 1.00 14.92 102 VAL A C 1
ATOM 810 O O . VAL A 1 103 ? 29.130 20.840 -6.280 1.00 16.06 102 VAL A O 1
ATOM 814 N N . GLU A 1 104 ? 27.015 21.248 -5.554 1.00 15.42 103 GLU A N 1
ATOM 815 C CA . GLU A 1 104 ? 26.464 21.408 -6.890 1.00 17.18 103 GLU A CA 1
ATOM 816 C C . GLU A 1 104 ? 26.915 22.713 -7.527 1.00 14.98 103 GLU A C 1
ATOM 817 O O . GLU A 1 104 ? 26.806 23.767 -6.894 1.00 17.52 103 GLU A O 1
ATOM 823 N N . ASP A 1 105 ? 27.370 22.645 -8.771 1.00 15.94 104 ASP A N 1
ATOM 824 C CA . ASP A 1 105 ? 27.711 23.845 -9.539 1.00 16.25 104 ASP A CA 1
ATOM 825 C C . ASP A 1 105 ? 26.476 24.723 -9.756 1.00 18.45 104 ASP A C 1
ATOM 826 O O . ASP A 1 105 ? 25.365 24.204 -9.931 1.00 21.13 104 ASP A O 1
ATOM 831 N N . GLY A 1 106 ? 26.684 26.029 -9.770 1.00 16.65 105 GLY A N 1
ATOM 832 C CA . GLY A 1 106 ? 25.620 26.970 -10.088 1.00 18.68 105 GLY A CA 1
ATOM 833 C C . GLY A 1 106 ? 24.782 27.430 -8.929 1.00 20.96 105 GLY A C 1
ATOM 834 O O . GLY A 1 106 ? 23.929 28.299 -9.082 1.00 26.98 105 GLY A O 1
ATOM 835 N N . LYS A 1 107 ? 25.016 26.863 -7.766 1.00 20.44 106 LYS A N 1
ATOM 836 C CA . LYS A 1 107 ? 24.325 27.275 -6.571 1.00 19.27 106 LYS A CA 1
ATOM 837 C C . LYS A 1 107 ? 25.075 28.361 -5.829 1.00 19.89 106 LYS A C 1
ATOM 838 O O . LYS A 1 107 ? 26.275 28.251 -5.601 1.00 20.73 106 LYS A O 1
ATOM 844 N N A THR A 1 108 ? 24.376 29.424 -5.454 0.50 20.75 107 THR A N 1
ATOM 845 N N B THR A 1 108 ? 24.352 29.422 -5.451 0.50 21.49 107 THR A N 1
ATOM 846 C CA A THR A 1 108 ? 24.988 30.531 -4.754 0.50 20.85 107 THR A CA 1
ATOM 847 C CA B THR A 1 108 ? 24.891 30.535 -4.673 0.50 22.24 107 THR A CA 1
ATOM 848 C C A THR A 1 108 ? 24.867 30.303 -3.230 0.50 19.85 107 THR A C 1
ATOM 849 C C B THR A 1 108 ? 24.891 30.252 -3.183 0.50 20.78 107 THR A C 1
ATOM 850 O O A THR A 1 108 ? 24.235 29.327 -2.816 0.50 21.59 107 THR A O 1
ATOM 851 O O B THR A 1 108 ? 24.329 29.245 -2.732 0.50 22.01 107 THR A O 1
ATOM 858 N N . GLU A 1 109 ? 25.500 31.138 -2.394 1.00 21.54 108 GLU A N 1
ATOM 859 C CA . GLU A 1 109 ? 25.554 30.924 -0.940 1.00 24.91 108 GLU A CA 1
ATOM 860 C C . GLU A 1 109 ? 24.201 30.722 -0.301 1.00 26.55 108 GLU A C 1
ATOM 861 O O . GLU A 1 109 ? 24.042 29.879 0.570 1.00 28.25 108 GLU A O 1
ATOM 867 N N . THR A 1 110 ? 23.215 31.525 -0.696 1.00 25.39 109 THR A N 1
ATOM 868 C CA . THR A 1 110 ? 21.880 31.372 -0.069 1.00 25.03 109 THR A CA 1
ATOM 869 C C . THR A 1 110 ? 21.112 30.153 -0.536 1.00 25.60 109 THR A C 1
ATOM 870 O O . THR A 1 110 ? 20.072 29.847 0.027 1.00 29.03 109 THR A O 1
ATOM 874 N N . GLU A 1 111 ? 21.626 29.442 -1.554 1.00 22.81 110 GLU A N 1
ATOM 875 C CA . GLU A 1 111 ? 21.042 28.209 -2.030 1.00 21.14 110 GLU A CA 1
ATOM 876 C C . GLU A 1 111 ? 21.681 26.960 -1.446 1.00 22.46 110 GLU A C 1
ATOM 877 O O . GLU A 1 111 ? 21.264 25.859 -1.771 1.00 26.12 110 GLU A O 1
ATOM 883 N N . LEU A 1 112 ? 22.687 27.126 -0.593 1.00 20.62 111 LEU A N 1
ATOM 884 C CA . LEU A 1 112 ? 23.468 26.012 -0.109 1.00 19.66 111 LEU A CA 1
ATOM 885 C C . LEU A 1 112 ? 23.111 25.882 1.357 1.00 21.82 111 LEU A C 1
ATOM 886 O O . LEU A 1 112 ? 23.433 26.763 2.184 1.00 27.02 111 LEU A O 1
ATOM 891 N N . HIS A 1 113 ? 22.325 24.882 1.655 1.00 20.63 112 HIS A N 1
ATOM 892 C CA . HIS A 1 113 ? 21.962 24.545 3.013 1.00 19.31 112 HIS A CA 1
ATOM 893 C C . HIS A 1 113 ? 22.595 23.212 3.366 1.00 19.12 112 HIS A C 1
ATOM 894 O O . HIS A 1 113 ? 22.398 22.269 2.638 1.00 20.27 112 HIS A O 1
ATOM 901 N N . PRO A 1 114 ? 23.349 23.163 4.470 1.00 18.32 113 PRO A N 1
ATOM 902 C CA . PRO A 1 114 ? 24.185 21.978 4.727 1.00 18.66 113 PRO A CA 1
ATOM 903 C C . PRO A 1 114 ? 23.439 20.640 4.632 1.00 18.89 113 PRO A C 1
ATOM 904 O O . PRO A 1 114 ? 24.001 19.705 4.091 1.00 18.93 113 PRO A O 1
ATOM 908 N N . ASP A 1 115 ? 22.222 20.530 5.151 1.00 21.06 114 ASP A N 1
ATOM 909 C CA . ASP A 1 115 ? 21.563 19.219 5.161 1.00 22.67 114 ASP A CA 1
ATOM 910 C C . ASP A 1 115 ? 21.280 18.760 3.727 1.00 20.61 114 ASP A C 1
ATOM 911 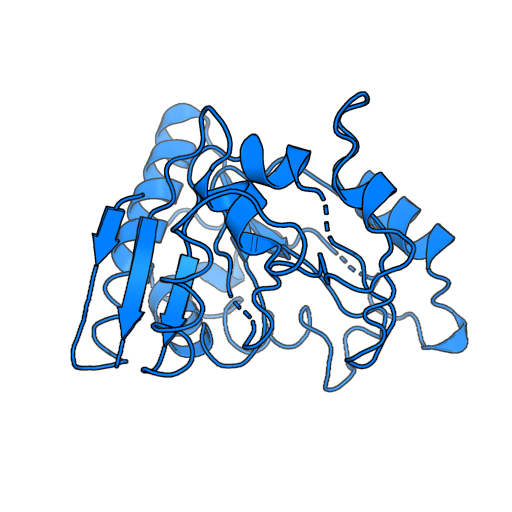O O . ASP A 1 115 ? 21.469 17.583 3.366 1.00 21.95 114 ASP A O 1
ATOM 916 N N . ALA A 1 116 ? 20.822 19.699 2.909 1.00 20.03 115 ALA A N 1
ATOM 917 C CA . ALA A 1 116 ? 20.509 19.408 1.502 1.00 20.64 115 ALA A CA 1
ATOM 918 C C . ALA A 1 116 ? 21.806 19.142 0.762 1.00 18.48 115 ALA A C 1
ATOM 919 O O . ALA A 1 116 ? 21.837 18.313 -0.115 1.00 17.40 115 ALA A O 1
ATOM 921 N N . VAL A 1 117 ? 22.878 19.859 1.109 1.00 16.82 116 VAL A N 1
ATOM 922 C CA . VAL A 1 117 ? 24.172 19.634 0.470 1.00 14.68 116 VAL A CA 1
ATOM 923 C C . VAL A 1 117 ? 24.683 18.201 0.753 1.00 14.52 116 VAL A C 1
ATOM 924 O O . VAL A 1 117 ? 25.163 17.513 -0.142 1.00 14.43 116 VAL A O 1
ATOM 928 N N . VAL A 1 118 ? 24.596 17.783 2.002 1.00 15.28 117 VAL A N 1
ATOM 929 C CA . VAL A 1 118 ? 25.033 16.426 2.340 1.00 17.24 117 VAL A CA 1
ATOM 930 C C . VAL A 1 118 ? 24.199 15.395 1.603 1.00 16.97 117 VAL A C 1
ATOM 931 O O . VAL A 1 118 ? 24.717 14.414 1.078 1.00 17.45 117 VAL A O 1
ATOM 935 N N . ASP A 1 119 ? 22.900 15.622 1.526 1.00 18.23 118 ASP A N 1
ATOM 936 C CA . ASP A 1 119 ? 22.052 14.688 0.816 1.00 20.86 118 ASP A CA 1
ATOM 937 C C . ASP A 1 119 ? 22.417 14.560 -0.659 1.00 18.33 118 ASP A C 1
ATOM 938 O O . ASP A 1 119 ? 22.487 13.447 -1.187 1.00 19.29 118 ASP A O 1
ATOM 943 N N . TYR A 1 120 ? 22.710 15.691 -1.311 1.00 16.45 119 TYR A N 1
ATOM 944 C CA . TYR A 1 120 ? 23.146 15.718 -2.714 1.00 17.53 119 TYR A CA 1
ATOM 945 C C . TYR A 1 120 ? 24.465 14.957 -2.838 1.00 16.11 119 TYR A C 1
ATOM 946 O O . TYR A 1 120 ? 24.600 14.101 -3.703 1.00 18.08 119 TYR A O 1
ATOM 955 N N . ALA A 1 121 ? 25.409 15.264 -1.966 1.00 15.76 120 ALA A N 1
ATOM 956 C CA . ALA A 1 121 ? 26.732 14.610 -2.028 1.00 16.16 120 ALA A CA 1
ATOM 957 C C . ALA A 1 121 ? 26.628 13.073 -1.825 1.00 16.02 120 ALA A C 1
ATOM 958 O O . ALA A 1 121 ? 27.277 12.297 -2.543 1.00 16.53 120 ALA A O 1
ATOM 960 N N . LEU A 1 122 ? 25.752 12.665 -0.898 1.00 16.59 121 LEU A N 1
ATOM 961 C CA . LEU A 1 122 ? 25.549 11.228 -0.625 1.00 16.70 121 LEU A CA 1
ATOM 962 C C . LEU A 1 122 ? 25.003 10.496 -1.822 1.00 17.13 121 LEU A C 1
ATOM 963 O O . LEU A 1 122 ? 25.313 9.327 -2.023 1.00 19.96 121 LEU A O 1
ATOM 968 N N . LYS A 1 123 ? 24.156 11.157 -2.615 1.00 16.99 122 LYS A N 1
ATOM 969 C CA . LYS A 1 123 ? 23.614 10.586 -3.838 1.00 20.70 122 LYS A CA 1
ATOM 970 C C . LYS A 1 123 ? 24.665 10.317 -4.917 1.00 19.23 122 LYS A C 1
ATOM 971 O O . LYS A 1 123 ? 24.436 9.467 -5.770 1.00 24.05 122 LYS A O 1
ATOM 977 N N . HIS A 1 124 ? 25.790 11.071 -4.909 1.00 18.37 123 HIS A N 1
ATOM 978 C CA . HIS A 1 124 ? 26.830 10.902 -5.910 1.00 17.35 123 HIS A CA 1
ATOM 979 C C . HIS A 1 124 ? 28.023 10.077 -5.409 1.00 15.88 123 HIS A C 1
ATOM 980 O O . HIS A 1 124 ? 28.851 9.601 -6.186 1.00 16.55 123 HIS A O 1
ATOM 987 N N . TYR A 1 125 ? 28.144 9.942 -4.100 1.00 15.04 124 TYR A N 1
ATOM 988 C CA . TYR A 1 125 ? 29.302 9.320 -3.487 1.00 13.47 124 TYR A CA 1
ATOM 989 C C . TYR A 1 125 ? 29.543 7.876 -3.913 1.00 13.83 124 TYR A C 1
ATOM 990 O O . TYR A 1 125 ? 28.616 7.047 -3.954 1.00 14.88 124 TYR A O 1
ATOM 999 N N A LYS A 1 126 ? 30.814 7.595 -4.191 0.50 12.93 125 LYS A N 1
ATOM 1000 N N B LYS A 1 126 ? 30.810 7.592 -4.203 0.50 13.07 125 LYS A N 1
ATOM 1001 C CA A LYS A 1 126 ? 31.336 6.263 -4.406 0.50 13.53 125 LYS A CA 1
ATOM 1002 C CA B LYS A 1 126 ? 31.321 6.251 -4.390 0.50 13.92 125 LYS A CA 1
ATOM 1003 C C A LYS A 1 126 ? 32.507 6.041 -3.440 0.50 12.24 125 LYS A C 1
ATOM 1004 C C B LYS A 1 126 ? 32.510 6.035 -3.451 0.50 12.44 125 LYS A C 1
ATOM 1005 O O A LYS A 1 126 ? 33.346 6.930 -3.265 0.50 13.17 125 LYS A O 1
ATOM 1006 O O B LYS A 1 126 ? 33.366 6.914 -3.314 0.50 13.48 125 LYS A O 1
ATOM 1017 N N . GLN A 1 127 ? 32.605 4.864 -2.840 1.00 12.85 126 GLN A N 1
ATOM 1018 C CA . GLN A 1 127 ? 33.710 4.540 -1.979 1.00 11.82 126 GLN A CA 1
ATOM 1019 C C . GLN A 1 127 ? 35.046 4.701 -2.726 1.00 12.57 126 GLN A C 1
ATOM 1020 O O . GLN A 1 127 ? 35.260 4.028 -3.745 1.00 13.39 126 GLN A O 1
ATOM 1026 N N . PRO A 1 128 ? 35.946 5.550 -2.233 1.00 11.15 127 PRO A N 1
ATOM 1027 C CA . PRO A 1 128 ? 37.217 5.642 -2.906 1.00 10.54 127 PRO A CA 1
ATOM 1028 C C . PRO A 1 128 ? 38.068 4.407 -2.836 1.00 11.72 127 PRO A C 1
ATOM 1029 O O . PRO A 1 128 ? 38.009 3.696 -1.827 1.00 12.85 127 PRO A O 1
ATOM 1033 N N . ASP A 1 129 ? 38.865 4.162 -3.884 1.00 12.05 128 ASP A N 1
ATOM 1034 C CA . ASP A 1 129 ? 39.908 3.152 -3.866 1.00 12.19 128 ASP A CA 1
ATOM 1035 C C . ASP A 1 129 ? 41.197 3.718 -3.314 1.00 12.00 128 ASP A C 1
ATOM 1036 O O . ASP A 1 129 ? 41.997 3.019 -2.689 1.00 12.86 128 ASP A O 1
ATOM 1041 N N . VAL A 1 130 ? 41.438 5.011 -3.588 1.00 11.53 129 VAL A N 1
ATOM 1042 C CA . VAL A 1 130 ? 42.684 5.698 -3.190 1.00 11.94 129 VAL A CA 1
ATOM 1043 C C . VAL A 1 130 ? 42.273 7.041 -2.591 1.00 10.82 129 VAL A C 1
ATOM 1044 O O . VAL A 1 130 ? 41.476 7.766 -3.211 1.00 11.15 129 VAL A O 1
ATOM 1048 N N . LEU A 1 131 ? 42.792 7.348 -1.420 1.00 10.16 130 LEU A N 1
ATOM 1049 C CA . LEU A 1 131 ? 42.490 8.600 -0.703 1.00 10.11 130 LEU A CA 1
ATOM 1050 C C . LEU A 1 131 ? 43.800 9.269 -0.343 1.00 10.81 130 LEU A C 1
ATOM 1051 O O . LEU A 1 131 ? 44.712 8.617 0.170 1.00 11.74 130 LEU A O 1
ATOM 1056 N N A ILE A 1 132 ? 43.922 10.568 -0.620 0.50 10.88 131 ILE A N 1
ATOM 1057 N N B ILE A 1 132 ? 43.832 10.584 -0.569 0.50 10.61 131 ILE A N 1
ATOM 1058 C CA A ILE A 1 132 ? 45.036 11.353 -0.079 0.50 10.60 131 ILE A CA 1
ATOM 1059 C CA B ILE A 1 132 ? 44.935 11.446 -0.183 0.50 9.76 131 ILE A CA 1
ATOM 1060 C C A ILE A 1 132 ? 44.464 12.371 0.916 0.50 11.05 131 ILE A C 1
ATOM 1061 C C B ILE A 1 132 ? 44.426 12.401 0.921 0.50 10.40 131 ILE A C 1
ATOM 1062 O O A ILE A 1 132 ? 43.623 13.222 0.586 0.50 11.81 131 ILE A O 1
ATOM 1063 O O B ILE A 1 132 ? 43.580 13.270 0.656 0.50 12.04 131 ILE A O 1
ATOM 1072 N N . LEU A 1 133 ? 44.932 12.203 2.148 1.00 11.38 132 LEU A N 1
ATOM 1073 C CA . LEU A 1 133 ? 44.641 13.062 3.277 1.00 12.49 132 LEU A CA 1
ATOM 1074 C C . LEU A 1 133 ? 45.709 14.126 3.466 1.00 11.02 132 LEU A C 1
ATOM 1075 O O . LEU A 1 133 ? 46.845 13.975 2.984 1.00 12.46 132 LEU A O 1
ATOM 1080 N N . GLY A 1 134 ? 45.337 15.202 4.131 1.00 11.39 133 GLY A N 1
ATOM 1081 C CA . GLY A 1 134 ? 46.263 16.124 4.702 1.00 12.82 133 GLY A CA 1
ATOM 1082 C C . GLY A 1 134 ? 46.022 16.201 6.201 1.00 13.77 133 GLY A C 1
ATOM 1083 O O . GLY A 1 134 ? 45.206 15.463 6.748 1.00 13.54 133 GLY A O 1
ATOM 1092 N N . GLY A 1 136 ? 45.953 19.256 9.498 1.00 14.54 135 GLY A N 1
ATOM 1093 C CA . GLY A 1 136 ? 46.170 20.604 10.000 1.00 14.42 135 GLY A CA 1
ATOM 1094 C C . GLY A 1 136 ? 47.124 20.630 11.189 1.00 14.62 135 GLY A C 1
ATOM 1095 O O . GLY A 1 136 ? 47.501 19.603 11.764 1.00 15.21 135 GLY A O 1
ATOM 1096 N N . ASN A 1 137 ? 47.477 21.866 11.574 1.00 16.86 136 ASN A N 1
ATOM 1097 C CA . ASN A 1 137 ? 48.300 22.077 12.746 1.00 16.65 136 ASN A CA 1
ATOM 1098 C C . ASN A 1 137 ? 47.597 21.679 14.042 1.00 17.26 136 ASN A C 1
ATOM 1099 O O . ASN A 1 137 ? 48.262 21.439 15.026 1.00 19.93 136 ASN A O 1
ATOM 1104 N N . ASP A 1 138 ? 46.270 21.540 13.995 1.00 15.04 137 ASP A N 1
ATOM 1105 C CA . ASP A 1 138 ? 45.439 21.015 15.073 1.00 14.88 137 ASP A CA 1
ATOM 1106 C C . ASP A 1 138 ? 45.321 19.497 15.060 1.00 14.99 137 ASP A C 1
ATOM 1107 O O . ASP A 1 138 ? 44.584 18.928 15.860 1.00 15.52 137 ASP A O 1
ATOM 1112 N N . GLY A 1 139 ? 45.982 18.830 14.116 1.00 14.57 138 GLY A N 1
ATOM 1113 C CA . GLY A 1 139 ? 45.819 17.404 13.971 1.00 13.98 138 GLY A CA 1
ATOM 1114 C C . GLY A 1 139 ? 44.549 16.906 13.284 1.00 12.40 138 GLY A C 1
ATOM 1115 O O . GLY A 1 139 ? 44.355 15.664 13.223 1.00 14.21 138 GLY A O 1
ATOM 1116 N N . HIS A 1 140 ? 43.733 17.819 12.753 1.00 12.52 139 HIS A N 1
ATOM 1117 C CA . HIS A 1 140 ? 42.545 17.384 12.039 1.00 13.01 139 HIS A CA 1
ATOM 1118 C C . HIS A 1 140 ? 42.916 16.810 10.688 1.00 13.07 139 HIS A C 1
ATOM 1119 O O . HIS A 1 140 ? 43.975 17.099 10.154 1.00 14.32 139 HIS A O 1
ATOM 1126 N N . THR A 1 141 ? 42.016 16.002 10.160 1.00 11.91 140 THR A N 1
ATOM 1127 C CA . THR A 1 141 ? 42.134 15.482 8.803 1.00 12.25 140 THR A CA 1
ATOM 1128 C C . THR A 1 141 ? 40.766 15.525 8.150 1.00 12.11 140 THR A C 1
ATOM 1129 O O . THR A 1 141 ? 39.763 15.634 8.836 1.00 11.76 140 THR A O 1
ATOM 1133 N N . ALA A 1 142 ? 40.716 15.432 6.810 1.00 10.76 141 ALA A N 1
ATOM 1134 C CA . ALA A 1 142 ? 39.485 15.752 6.098 1.00 10.61 141 ALA A CA 1
ATOM 1135 C C . ALA A 1 142 ? 38.877 17.010 6.723 1.00 10.67 141 ALA A C 1
ATOM 1136 O O . ALA A 1 142 ? 39.628 17.971 6.889 1.00 11.64 141 ALA A O 1
ATOM 1138 N N . SER A 1 143 ? 37.577 17.048 6.992 1.00 10.87 142 SER A N 1
ATOM 1139 C CA . SER A 1 143 ? 37.035 18.111 7.808 1.00 9.64 142 SER A CA 1
ATOM 1140 C C . SER A 1 143 ? 36.498 17.488 9.104 1.00 10.16 142 SER A C 1
ATOM 1141 O O . SER A 1 143 ? 35.492 17.963 9.659 1.00 11.26 142 SER A O 1
ATOM 1144 N N . ILE A 1 144 ? 37.242 16.530 9.657 1.00 11.46 143 ILE A N 1
ATOM 1145 C CA . ILE A 1 144 ? 36.951 15.993 10.983 1.00 11.34 143 ILE A CA 1
ATOM 1146 C C . ILE A 1 144 ? 37.768 16.819 11.990 1.00 12.12 143 ILE A C 1
ATOM 1147 O O . ILE A 1 144 ? 38.916 16.541 12.283 1.00 13.06 143 ILE A O 1
ATOM 1152 N N . PHE A 1 145 ? 37.158 17.909 12.402 1.00 12.16 144 PHE A N 1
ATOM 1153 C CA . PHE A 1 145 ? 37.772 18.876 13.286 1.00 12.66 144 PHE A CA 1
ATOM 1154 C C . PHE A 1 145 ? 37.470 18.534 14.770 1.00 12.23 144 PHE A C 1
ATOM 1155 O O . PHE A 1 145 ? 36.348 18.142 15.085 1.00 13.35 144 PHE A O 1
ATOM 1163 N N . PRO A 1 146 ? 38.467 18.670 15.650 1.00 13.15 145 PRO A N 1
ATOM 1164 C CA . PRO A 1 146 ? 38.281 18.192 17.034 1.00 13.88 145 PRO A CA 1
ATOM 1165 C C . PRO A 1 146 ? 37.203 18.903 17.840 1.00 14.85 145 PRO A C 1
ATOM 1166 O O . PRO A 1 146 ? 36.636 18.293 18.757 1.00 17.26 145 PRO A O 1
ATOM 1170 N N . LYS A 1 147 ? 36.888 20.154 17.539 1.00 14.30 146 LYS A N 1
ATOM 1171 C CA . LYS A 1 147 ? 35.828 20.882 18.251 1.00 14.77 146 LYS A CA 1
ATOM 1172 C C . LYS A 1 147 ? 34.487 20.869 17.538 1.00 15.19 146 LYS A C 1
ATOM 1173 O O . LYS A 1 147 ? 33.518 21.453 17.998 1.00 17.30 146 LYS A O 1
ATOM 1179 N N . ALA A 1 148 ? 34.379 20.171 16.394 1.00 13.44 147 ALA A N 1
ATOM 1180 C CA . ALA A 1 148 ? 33.111 20.124 15.708 1.00 13.60 147 ALA A CA 1
ATOM 1181 C C . ALA A 1 148 ? 32.025 19.529 16.616 1.00 13.05 147 ALA A C 1
ATOM 1182 O O . ALA A 1 148 ? 32.231 18.431 17.121 1.00 14.80 147 ALA A O 1
ATOM 1184 N N . PRO A 1 149 ? 30.840 20.140 16.675 1.00 13.97 148 PRO A N 1
ATOM 1185 C CA . PRO A 1 149 ? 29.769 19.501 17.467 1.00 15.28 148 PRO A CA 1
ATOM 1186 C C . PRO A 1 149 ? 29.295 18.186 16.883 1.00 15.38 148 PRO A C 1
ATOM 1187 O O . PRO A 1 149 ? 28.714 17.381 17.593 1.00 17.04 148 PRO A O 1
ATOM 1191 N N . GLN A 1 150 ? 29.577 17.954 15.616 1.00 13.17 149 GLN A N 1
ATOM 1192 C CA . GLN A 1 150 ? 29.216 16.748 14.895 1.00 13.67 149 GLN A CA 1
ATOM 1193 C C . GLN A 1 150 ? 30.300 15.652 14.976 1.00 12.76 149 GLN A C 1
ATOM 1194 O O . GLN A 1 150 ? 30.222 14.652 14.279 1.00 14.47 149 GLN A O 1
ATOM 1200 N N . PHE A 1 151 ? 31.306 15.827 15.829 1.00 14.43 150 PHE A N 1
ATOM 1201 C CA . PHE A 1 151 ? 32.414 14.868 15.909 1.00 13.78 150 PHE A CA 1
ATOM 1202 C C . PHE A 1 151 ? 31.942 13.465 16.211 1.00 13.82 150 PHE A C 1
ATOM 1203 O O . PHE A 1 151 ? 32.385 12.515 15.574 1.00 12.60 150 PHE A O 1
ATOM 1211 N N . GLN A 1 152 ? 31.028 13.271 17.163 1.00 13.01 151 GLN A N 1
ATOM 1212 C CA . GLN A 1 152 ? 30.544 11.926 17.457 1.00 13.60 151 GLN A CA 1
ATOM 1213 C C . GLN A 1 152 ? 29.849 11.287 16.264 1.00 14.30 151 GLN A C 1
ATOM 1214 O O . GLN A 1 152 ? 29.984 10.080 16.053 1.00 14.77 151 GLN A O 1
ATOM 1220 N N . THR A 1 153 ? 29.115 12.062 15.480 1.00 12.14 152 THR A N 1
ATOM 1221 C CA . THR A 1 153 ? 28.523 11.537 14.229 1.00 11.69 152 THR A CA 1
ATOM 1222 C C . THR A 1 153 ? 29.622 11.136 13.238 1.00 13.13 152 THR A C 1
ATOM 1223 O O . THR A 1 153 ? 29.533 10.074 12.629 1.00 13.37 152 THR A O 1
ATOM 1227 N N . ALA A 1 154 ? 30.659 11.928 13.125 1.00 12.06 153 ALA A N 1
ATOM 1228 C CA . ALA A 1 154 ? 31.728 11.669 12.165 1.00 11.70 153 ALA A CA 1
ATOM 1229 C C . ALA A 1 154 ? 32.460 10.399 12.455 1.00 12.56 153 ALA A C 1
ATOM 1230 O O . ALA A 1 154 ? 32.979 9.765 11.537 1.00 14.86 153 ALA A O 1
ATOM 1232 N N . ILE A 1 155 ? 32.537 10.013 13.732 1.00 12.09 154 ILE A N 1
ATOM 1233 C CA . ILE A 1 155 ? 33.244 8.796 14.143 1.00 13.27 154 ILE A CA 1
ATOM 1234 C C . ILE A 1 155 ? 32.349 7.574 14.381 1.00 14.71 154 ILE A C 1
ATOM 1235 O O . ILE A 1 155 ? 32.872 6.522 14.694 1.00 17.11 154 ILE A O 1
ATOM 1240 N N . ASP A 1 156 ? 31.038 7.741 14.174 1.00 14.07 155 ASP A N 1
ATOM 1241 C CA . ASP A 1 156 ? 30.071 6.661 14.347 1.00 16.05 155 ASP A CA 1
ATOM 1242 C C . ASP A 1 156 ? 29.884 5.904 13.018 1.00 14.25 155 ASP A C 1
ATOM 1243 O O . ASP A 1 156 ? 29.035 6.281 12.207 1.00 15.37 155 ASP A O 1
ATOM 1248 N N . GLY A 1 157 ? 30.605 4.812 12.872 1.00 15.07 156 GLY A N 1
ATOM 1249 C CA . GLY A 1 157 ? 30.537 4.016 11.637 1.00 15.46 156 GLY A CA 1
ATOM 1250 C C . GLY A 1 157 ? 29.503 2.918 11.603 1.00 15.09 156 GLY A C 1
ATOM 1251 O O . GLY A 1 157 ? 29.465 2.171 10.657 1.00 15.21 156 GLY A O 1
ATOM 1252 N N . SER A 1 158 ? 28.610 2.893 12.582 1.00 14.24 157 SER A N 1
ATOM 1253 C CA . SER A 1 158 ? 27.665 1.796 12.745 1.00 14.99 157 SER A CA 1
ATOM 1254 C C . SER A 1 158 ? 26.792 1.554 11.515 1.00 13.77 157 SER A C 1
ATOM 1255 O O . SER A 1 158 ? 26.518 0.382 11.214 1.00 14.98 157 SER A O 1
ATOM 1258 N N . ALA A 1 159 ? 26.431 2.584 10.774 1.00 13.23 158 ALA A N 1
ATOM 1259 C CA . ALA A 1 159 ? 25.555 2.456 9.614 1.00 14.44 158 ALA A CA 1
ATOM 1260 C C . ALA A 1 159 ? 26.352 2.708 8.328 1.00 13.65 158 ALA A C 1
ATOM 1261 O O . ALA A 1 159 ? 25.757 2.760 7.233 1.00 15.21 158 ALA A O 1
ATOM 1263 N N . GLY A 1 160 ? 27.659 2.814 8.396 1.00 12.76 159 GLY A N 1
ATOM 1264 C CA . GLY A 1 160 ? 28.525 2.974 7.228 1.00 13.37 159 GLY A CA 1
ATOM 1265 C C . GLY A 1 160 ? 28.355 4.289 6.511 1.00 12.35 159 GLY A C 1
ATOM 1266 O O . GLY A 1 160 ? 28.770 4.387 5.356 1.00 13.63 159 GLY A O 1
ATOM 1267 N N . VAL A 1 161 ? 27.718 5.284 7.128 1.00 12.99 160 VAL A N 1
ATOM 1268 C CA . VAL A 1 161 ? 27.408 6.530 6.439 1.00 13.93 160 VAL A CA 1
ATOM 1269 C C . VAL A 1 161 ? 28.722 7.228 6.047 1.00 13.87 160 VAL A C 1
ATOM 1270 O O . VAL A 1 161 ? 29.700 7.293 6.821 1.00 13.01 160 VAL A O 1
ATOM 1274 N N . ALA A 1 162 ? 28.818 7.636 4.799 1.00 11.95 161 ALA A N 1
ATOM 1275 C CA . ALA A 1 162 ? 30.101 8.024 4.240 1.00 11.49 161 ALA A CA 1
ATOM 1276 C C . ALA A 1 162 ? 30.465 9.500 4.449 1.00 11.17 161 ALA A C 1
ATOM 1277 O O . ALA A 1 162 ? 31.659 9.818 4.421 1.00 11.47 161 ALA A O 1
ATOM 1279 N N . LEU A 1 163 ? 29.459 10.373 4.512 1.00 11.15 162 LEU A N 1
ATOM 1280 C CA . LEU A 1 163 ? 29.703 11.815 4.511 1.00 11.20 162 LEU A CA 1
ATOM 1281 C C . LEU A 1 163 ? 28.912 12.433 5.651 1.00 11.60 162 LEU A C 1
ATOM 1282 O O . LEU A 1 163 ? 27.802 11.960 5.991 1.00 13.41 162 LEU A O 1
ATOM 1287 N N A VAL A 1 164 ? 29.464 13.487 6.223 0.50 10.48 163 VAL A N 1
ATOM 1288 N N B VAL A 1 164 ? 29.468 13.453 6.258 0.50 11.76 163 VAL A N 1
ATOM 1289 C CA A VAL A 1 164 ? 28.928 14.148 7.424 0.50 9.56 163 VAL A CA 1
ATOM 1290 C CA B VAL A 1 164 ? 28.742 14.202 7.273 0.50 11.95 163 VAL A CA 1
ATOM 1291 C C A VAL A 1 164 ? 29.134 15.684 7.289 0.50 10.28 163 VAL A C 1
ATOM 1292 C C B VAL A 1 164 ? 29.066 15.691 7.176 0.50 10.76 163 VAL A C 1
ATOM 1293 O O A VAL A 1 164 ? 30.185 16.132 6.840 0.50 11.15 163 VAL A O 1
ATOM 1294 O O B VAL A 1 164 ? 30.118 16.108 6.699 0.50 11.98 163 VAL A O 1
ATOM 1301 N N . HIS A 1 165 ? 28.130 16.459 7.699 1.00 11.78 164 HIS A N 1
ATOM 1302 C CA . HIS A 1 165 ? 28.267 17.915 7.865 1.00 11.99 164 HIS A CA 1
ATOM 1303 C C . HIS A 1 165 ? 29.010 18.194 9.146 1.00 12.04 164 HIS A C 1
ATOM 1304 O O . HIS A 1 165 ? 28.610 17.745 10.214 1.00 12.71 164 HIS A O 1
ATOM 1311 N N . THR A 1 166 ? 30.072 18.973 9.074 1.00 11.96 165 THR A N 1
ATOM 1312 C CA . THR A 1 166 ? 30.807 19.391 10.248 1.00 11.45 165 THR A CA 1
ATOM 1313 C C . THR A 1 166 ? 30.951 20.924 10.272 1.00 12.41 165 THR A C 1
ATOM 1314 O O . THR A 1 166 ? 30.942 21.606 9.242 1.00 12.46 165 THR A O 1
ATOM 1318 N N . THR A 1 167 ? 31.000 21.461 11.480 1.00 11.67 166 THR A N 1
ATOM 1319 C CA . THR A 1 167 ? 31.273 22.870 11.751 1.00 12.75 166 THR A CA 1
ATOM 1320 C C . THR A 1 167 ? 32.662 22.918 12.405 1.00 12.89 166 THR A C 1
ATOM 1321 O O . THR A 1 167 ? 32.882 22.372 13.490 1.00 14.39 166 THR A O 1
ATOM 1325 N N . PRO A 1 168 ? 33.672 23.565 11.749 1.00 12.06 167 PRO A N 1
ATOM 1326 C CA . PRO A 1 168 ? 35.011 23.443 12.263 1.00 12.01 167 PRO A CA 1
ATOM 1327 C C . PRO A 1 168 ? 35.261 24.128 13.615 1.00 12.66 167 PRO A C 1
ATOM 1328 O O . PRO A 1 168 ? 36.155 23.693 14.336 1.00 13.86 167 PRO A O 1
ATOM 1332 N N . VAL A 1 169 ? 34.546 25.235 13.822 1.00 13.87 168 VAL A N 1
ATOM 1333 C CA . VAL A 1 169 ? 34.621 26.102 15.011 1.00 15.96 168 VAL A CA 1
ATOM 1334 C C . VAL A 1 169 ? 35.853 26.981 14.946 1.00 15.76 168 VAL A C 1
ATOM 1335 O O . VAL A 1 169 ? 35.759 28.209 15.155 1.00 20.28 168 VAL A O 1
ATOM 1339 N N . THR A 1 170 ? 37.010 26.391 14.675 1.00 14.53 169 THR A N 1
ATOM 1340 C CA . THR A 1 170 ? 38.276 27.091 14.638 1.00 14.68 169 THR A CA 1
ATOM 1341 C C . THR A 1 170 ? 38.730 27.547 13.238 1.00 15.01 169 THR A C 1
ATOM 1342 O O . THR A 1 170 ? 39.800 28.083 13.092 1.00 17.85 169 THR A O 1
ATOM 1346 N N . ALA A 1 171 ? 37.931 27.244 12.239 1.00 15.25 170 ALA A N 1
ATOM 1347 C CA . ALA A 1 171 ? 38.213 27.558 10.813 1.00 15.34 170 ALA A CA 1
ATOM 1348 C C . ALA A 1 171 ? 36.884 27.884 10.168 1.00 15.06 170 ALA A C 1
ATOM 1349 O O . ALA A 1 171 ? 35.822 27.462 10.641 1.00 15.28 170 ALA A O 1
ATOM 1351 N N . PRO A 1 172 ? 36.894 28.618 9.039 1.00 15.95 171 PRO A N 1
ATOM 1352 C CA . PRO A 1 172 ? 35.652 29.050 8.445 1.00 15.97 171 PRO A CA 1
ATOM 1353 C C . PRO A 1 172 ? 34.949 28.004 7.589 1.00 13.81 171 PRO A C 1
ATOM 1354 O O . PRO A 1 172 ? 35.599 27.110 7.052 1.00 14.31 171 PRO A O 1
ATOM 1358 N N . HIS A 1 173 ? 33.665 28.233 7.408 1.00 13.67 172 HIS A N 1
ATOM 1359 C CA . HIS A 1 173 ? 32.767 27.565 6.504 1.00 12.98 172 HIS A CA 1
ATOM 1360 C C . HIS A 1 173 ? 32.291 26.217 7.070 1.00 11.79 172 HIS A C 1
ATOM 1361 O O . HIS A 1 173 ? 33.065 25.419 7.548 1.00 12.82 172 HIS A O 1
ATOM 1368 N N . GLU A 1 174 ? 31.007 25.984 6.955 1.00 12.58 173 GLU A N 1
ATOM 1369 C CA . GLU A 1 174 ? 30.454 24.649 7.176 1.00 12.07 173 GLU A CA 1
ATOM 1370 C C . GLU A 1 174 ? 31.106 23.735 6.165 1.00 11.97 173 GLU A C 1
ATOM 1371 O O . GLU A 1 174 ? 31.456 24.161 5.058 1.00 12.10 173 GLU A O 1
ATOM 1377 N N . ARG A 1 175 ? 31.251 22.467 6.538 1.00 11.32 174 ARG A N 1
ATOM 1378 C CA . ARG A 1 175 ? 31.949 21.494 5.725 1.00 10.46 174 ARG A CA 1
ATOM 1379 C C . ARG A 1 175 ? 31.128 20.246 5.486 1.00 10.65 174 ARG A C 1
ATOM 1380 O O . ARG A 1 175 ? 30.262 19.867 6.326 1.00 11.59 174 ARG A O 1
ATOM 1388 N N A ILE A 1 176 ? 31.491 19.545 4.431 0.50 10.63 175 ILE A N 1
ATOM 1389 N N B ILE A 1 176 ? 31.416 19.602 4.361 0.50 10.97 175 ILE A N 1
ATOM 1390 C CA A ILE A 1 176 ? 31.054 18.186 4.221 0.50 10.32 175 ILE A CA 1
ATOM 1391 C CA B ILE A 1 176 ? 31.127 18.194 4.142 0.50 9.63 175 ILE A CA 1
ATOM 1392 C C A ILE A 1 176 ? 32.329 17.348 4.182 0.50 10.85 175 ILE A C 1
ATOM 1393 C C B ILE A 1 176 ? 32.444 17.424 4.331 0.50 10.45 175 ILE A C 1
ATOM 1394 O O A ILE A 1 176 ? 33.242 17.666 3.414 0.50 10.26 175 ILE A O 1
ATOM 1395 O O B ILE A 1 176 ? 33.509 17.832 3.858 0.50 10.01 175 ILE A O 1
ATOM 1404 N N . SER A 1 177 ? 32.382 16.289 5.010 1.00 10.40 176 SER A N 1
ATOM 1405 C CA . SER A 1 177 ? 33.572 15.452 5.200 1.00 10.58 176 SER A CA 1
ATOM 1406 C C . SER A 1 177 ? 33.259 14.000 5.022 1.00 10.12 176 SER A C 1
ATOM 1407 O O . SER A 1 177 ? 32.207 13.498 5.436 1.00 11.15 176 SER A O 1
ATOM 1418 N N . THR A 1 179 ? 33.626 10.491 6.553 1.00 10.49 178 THR A N 1
ATOM 1419 C CA . THR A 1 179 ? 33.617 10.001 7.906 1.00 9.93 178 THR A CA 1
ATOM 1420 C C . THR A 1 179 ? 34.819 9.141 8.221 1.00 9.35 178 THR A C 1
ATOM 1421 O O . THR A 1 179 ? 35.547 8.684 7.290 1.00 10.78 178 THR A O 1
ATOM 1425 N N . LEU A 1 180 ? 35.090 8.870 9.482 1.00 10.80 179 LEU A N 1
ATOM 1426 C CA . LEU A 1 180 ? 36.130 7.937 9.849 1.00 10.65 179 LEU A CA 1
ATOM 1427 C C . LEU A 1 180 ? 35.939 6.566 9.182 1.00 10.79 179 LEU A C 1
ATOM 1428 O O . LEU A 1 180 ? 36.903 5.972 8.683 1.00 11.50 179 LEU A O 1
ATOM 1433 N N . ASP A 1 181 ? 34.690 6.097 9.169 1.00 10.88 180 ASP A N 1
ATOM 1434 C CA . ASP A 1 181 ? 34.383 4.795 8.529 1.00 11.86 180 ASP A CA 1
ATOM 1435 C C . ASP A 1 181 ? 34.755 4.806 7.073 1.00 11.75 180 ASP A C 1
ATOM 1436 O O . ASP A 1 181 ? 35.322 3.824 6.559 1.00 11.85 180 ASP A O 1
ATOM 1441 N N . ALA A 1 182 ? 34.397 5.850 6.364 1.00 10.90 181 ALA A N 1
ATOM 1442 C CA . ALA A 1 182 ? 34.679 5.952 4.943 1.00 11.22 181 ALA A CA 1
ATOM 1443 C C . ALA A 1 182 ? 36.187 5.938 4.696 1.00 10.84 181 ALA A C 1
ATOM 1444 O O . ALA A 1 182 ?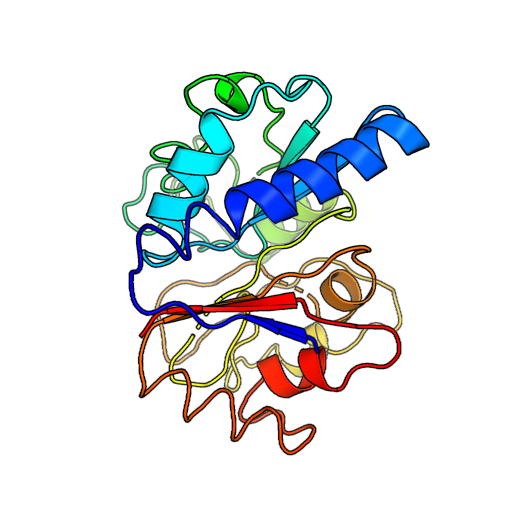 36.652 5.269 3.759 1.00 11.97 181 ALA A O 1
ATOM 1446 N N . ILE A 1 183 ? 36.936 6.669 5.505 1.00 9.60 182 ILE A N 1
ATOM 1447 C CA . ILE A 1 183 ? 38.388 6.690 5.376 1.00 10.36 182 ILE A CA 1
ATOM 1448 C C . ILE A 1 183 ? 38.977 5.345 5.626 1.00 11.90 182 ILE A C 1
ATOM 1449 O O . ILE A 1 183 ? 39.798 4.845 4.837 1.00 12.41 182 ILE A O 1
ATOM 1454 N N . ALA A 1 184 ? 38.529 4.699 6.711 1.00 12.71 183 ALA A N 1
ATOM 1455 C CA . ALA A 1 184 ? 39.096 3.435 7.139 1.00 13.97 183 ALA A CA 1
ATOM 1456 C C . ALA A 1 184 ? 38.860 2.319 6.114 1.00 13.13 183 ALA A C 1
ATOM 1457 O O . ALA A 1 184 ? 39.664 1.375 6.081 1.00 17.77 183 ALA A O 1
ATOM 1459 N N . HIS A 1 185 ? 37.783 2.420 5.350 1.00 13.64 184 HIS A N 1
ATOM 1460 C CA . HIS A 1 185 ? 37.422 1.387 4.377 1.00 13.44 184 HIS A CA 1
ATOM 1461 C C . HIS A 1 185 ? 37.864 1.704 2.963 1.00 13.99 184 HIS A C 1
ATOM 1462 O O . HIS A 1 185 ? 37.465 1.066 1.979 1.00 16.28 184 HIS A O 1
ATOM 1469 N N . THR A 1 186 ? 38.744 2.699 2.836 1.00 12.63 185 THR A N 1
ATOM 1470 C CA . THR A 1 186 ? 39.391 3.019 1.574 1.00 12.29 185 THR A CA 1
ATOM 1471 C C . THR A 1 186 ? 40.627 2.089 1.453 1.00 13.69 185 THR A C 1
ATOM 1472 O O . THR A 1 186 ? 41.435 2.005 2.350 1.00 15.45 185 THR A O 1
ATOM 1476 N N . GLY A 1 187 ? 40.802 1.465 0.288 1.00 15.13 186 GLY A N 1
ATOM 1477 C CA . GLY A 1 187 ? 41.844 0.484 0.138 1.00 16.87 186 GLY A CA 1
ATOM 1478 C C . GLY A 1 187 ? 43.260 1.007 0.305 1.00 15.62 186 GLY A C 1
ATOM 1479 O O . GLY A 1 187 ? 44.128 0.351 0.872 1.00 17.61 186 GLY A O 1
ATOM 1480 N N . HIS A 1 188 ? 43.531 2.188 -0.221 1.00 14.30 187 HIS A N 1
ATOM 1481 C CA . HIS A 1 188 ? 44.869 2.750 -0.152 1.00 13.72 187 HIS A CA 1
ATOM 1482 C C . HIS A 1 188 ? 44.736 4.190 0.363 1.00 13.36 187 HIS A C 1
ATOM 1483 O O . HIS A 1 188 ? 44.153 5.021 -0.349 1.00 14.82 187 HIS A O 1
ATOM 1490 N N . VAL A 1 189 ? 45.312 4.473 1.531 1.00 13.82 188 VAL A N 1
ATOM 1491 C CA . VAL A 1 189 ? 45.262 5.766 2.166 1.00 13.94 188 VAL A CA 1
ATOM 1492 C C . VAL A 1 189 ? 46.664 6.344 2.229 1.00 14.51 188 VAL A C 1
ATOM 1493 O O . VAL A 1 189 ? 47.595 5.724 2.755 1.00 16.46 188 VAL A O 1
ATOM 1497 N N . PHE A 1 190 ? 46.792 7.550 1.728 1.00 13.04 189 PHE A N 1
ATOM 1498 C CA . PHE A 1 190 ? 48.028 8.322 1.763 1.00 13.21 189 PHE A CA 1
ATOM 1499 C C . PHE A 1 190 ? 47.816 9.564 2.632 1.00 15.16 189 PHE A C 1
ATOM 1500 O O . PHE A 1 190 ? 46.715 10.099 2.674 1.00 15.82 189 PHE A O 1
ATOM 1508 N N . LEU A 1 191 ? 48.863 10.034 3.302 1.00 14.93 190 LEU A N 1
ATOM 1509 C CA . LEU A 1 191 ? 48.871 11.298 4.053 1.00 13.97 190 LEU A CA 1
ATOM 1510 C C . LEU A 1 191 ? 50.073 12.094 3.543 1.00 16.54 190 LEU A C 1
ATOM 1511 O O . LEU A 1 191 ? 51.218 11.571 3.565 1.00 17.96 190 LEU A O 1
ATOM 1516 N N . ALA A 1 192 ? 49.836 13.326 3.136 1.00 15.04 191 ALA A N 1
ATOM 1517 C CA . ALA A 1 192 ? 50.894 14.232 2.747 1.00 16.53 191 ALA A CA 1
ATOM 1518 C C . ALA A 1 192 ? 50.949 15.405 3.688 1.00 17.14 191 ALA A C 1
ATOM 1519 O O . ALA A 1 192 ? 49.938 16.062 3.925 1.00 17.92 191 ALA A O 1
ATOM 1521 N N . ILE A 1 193 ? 52.123 15.613 4.287 1.00 17.18 192 ILE A N 1
ATOM 1522 C CA . ILE A 1 193 ? 52.352 16.684 5.248 1.00 18.14 192 ILE A CA 1
ATOM 1523 C C . ILE A 1 193 ? 53.711 17.316 4.970 1.00 21.29 192 ILE A C 1
ATOM 1524 O O . ILE A 1 193 ? 54.585 16.676 4.421 1.00 20.45 192 ILE A O 1
ATOM 1529 N N . GLN A 1 194 ? 53.852 18.570 5.369 1.00 22.44 193 GLN A N 1
ATOM 1530 C CA . GLN A 1 194 ? 55.101 19.309 5.168 1.00 24.38 193 GLN A CA 1
ATOM 1531 C C . GLN A 1 194 ? 55.478 20.139 6.410 1.00 24.10 193 GLN A C 1
ATOM 1532 O O . GLN A 1 194 ? 54.606 20.786 7.048 1.00 24.36 193 GLN A O 1
ATOM 1538 N N . GLY A 1 195 ? 56.767 20.074 6.798 1.00 25.12 194 GLY A N 1
ATOM 1539 C CA . GLY A 1 195 ? 57.283 21.022 7.832 1.00 25.16 194 GLY A CA 1
ATOM 1540 C C . GLY A 1 195 ? 57.368 20.464 9.237 1.00 27.61 194 GLY A C 1
ATOM 1541 O O . GLY A 1 195 ? 56.594 19.570 9.612 1.00 28.57 194 GLY A O 1
ATOM 1542 N N . GLU A 1 196 ? 58.297 21.018 10.041 1.00 25.58 195 GLU A N 1
ATOM 1543 C CA . GLU A 1 196 ? 58.579 20.441 11.339 1.00 28.30 195 GLU A CA 1
ATOM 1544 C C . GLU A 1 196 ? 57.391 20.557 12.292 1.00 25.03 195 GLU A C 1
ATOM 1545 O O . GLU A 1 196 ? 57.222 19.704 13.178 1.00 28.30 195 GLU A O 1
ATOM 1551 N N . GLU A 1 197 ? 56.591 21.600 12.121 1.00 25.58 196 GLU A N 1
ATOM 1552 C CA . GLU A 1 197 ? 55.416 21.822 13.013 1.00 26.40 196 GLU A CA 1
ATOM 1553 C C . GLU A 1 197 ? 54.439 20.682 12.812 1.00 25.78 196 GLU A C 1
ATOM 1554 O O . GLU A 1 197 ? 54.048 20.007 13.772 1.00 26.97 196 GLU A O 1
ATOM 1560 N N . LYS A 1 198 ? 54.172 20.396 11.549 1.00 24.35 197 LYS A N 1
ATOM 1561 C CA . LYS A 1 198 ? 53.332 19.212 11.230 1.00 22.59 197 LYS A CA 1
ATOM 1562 C C . LYS A 1 198 ? 53.993 17.899 11.581 1.00 22.01 197 LYS A C 1
ATOM 1563 O O . LYS A 1 198 ? 53.311 16.977 12.009 1.00 22.42 197 LYS A O 1
ATOM 1569 N N A LYS A 1 199 ? 55.324 17.764 11.433 0.50 21.26 198 LYS A N 1
ATOM 1570 N N B LYS A 1 199 ? 55.314 17.831 11.421 0.50 22.75 198 LYS A N 1
ATOM 1571 C CA A LYS A 1 199 ? 55.949 16.506 11.894 0.50 22.16 198 LYS A CA 1
ATOM 1572 C CA B LYS A 1 199 ? 56.033 16.653 11.849 0.50 23.89 198 LYS A CA 1
ATOM 1573 C C A LYS A 1 199 ? 55.745 16.345 13.400 0.50 22.90 198 LYS A C 1
ATOM 1574 C C B LYS A 1 199 ? 55.793 16.384 13.346 0.50 24.00 198 LYS A C 1
ATOM 1575 O O A LYS A 1 199 ? 55.456 15.245 13.855 0.50 24.09 198 LYS A O 1
ATOM 1576 O O B LYS A 1 199 ? 55.526 15.253 13.726 0.50 25.10 198 LYS A O 1
ATOM 1587 N N . ALA A 1 200 ? 55.826 17.437 14.157 1.00 25.99 199 ALA A N 1
ATOM 1588 C CA . ALA A 1 200 ? 55.637 17.341 15.634 1.00 26.79 199 ALA A CA 1
ATOM 1589 C C . ALA A 1 200 ? 54.215 16.915 16.047 1.00 24.68 199 ALA A C 1
ATOM 1590 O O . ALA A 1 200 ? 54.018 15.966 16.825 1.00 25.65 199 ALA A O 1
ATOM 1592 N N . VAL A 1 201 ? 53.237 17.494 15.371 1.00 25.68 200 VAL A N 1
ATOM 1593 C CA . VAL A 1 201 ? 51.841 17.126 15.587 1.00 24.48 200 VAL A CA 1
ATOM 1594 C C . VAL A 1 201 ? 51.564 15.691 15.136 1.00 22.54 200 VAL A C 1
ATOM 1595 O O . VAL A 1 201 ? 50.907 14.917 15.845 1.00 23.75 200 VAL A O 1
ATOM 1599 N N . PHE A 1 202 ? 52.070 15.325 13.950 1.00 21.43 201 PHE A N 1
ATOM 1600 C CA . PHE A 1 202 ? 52.021 13.939 13.528 1.00 20.80 201 PHE A CA 1
ATOM 1601 C C . PHE A 1 202 ? 52.592 12.974 14.601 1.00 22.06 201 PHE A C 1
ATOM 1602 O O . PHE A 1 202 ? 51.983 11.925 14.904 1.00 21.20 201 PHE A O 1
ATOM 1610 N N . ASP A 1 203 ? 53.777 13.306 15.124 1.00 23.79 202 ASP A N 1
ATOM 1611 C CA . ASP A 1 203 ? 54.386 12.396 16.103 1.00 26.76 202 ASP A CA 1
ATOM 1612 C C . ASP A 1 203 ? 53.510 12.251 17.368 1.00 25.56 202 ASP A C 1
ATOM 1613 O O . ASP A 1 203 ? 53.345 11.131 17.901 1.00 28.25 202 ASP A O 1
ATOM 1618 N N A GLN A 1 204 ? 52.930 13.345 17.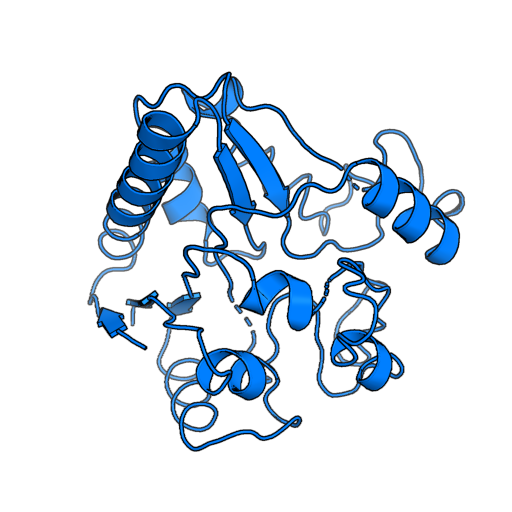839 0.50 26.34 203 GLN A N 1
ATOM 1619 N N B GLN A 1 204 ? 52.936 13.378 17.794 0.50 25.94 203 GLN A N 1
ATOM 1620 C CA A GLN A 1 204 ? 51.939 13.244 18.925 0.50 26.20 203 GLN A CA 1
ATOM 1621 C CA B GLN A 1 204 ? 51.929 13.408 18.877 0.50 25.83 203 GLN A CA 1
ATOM 1622 C C A GLN A 1 204 ? 50.798 12.309 18.511 0.50 26.73 203 GLN A C 1
ATOM 1623 C C B GLN A 1 204 ? 50.693 12.553 18.589 0.50 26.03 203 GLN A C 1
ATOM 1624 O O A GLN A 1 204 ? 50.486 11.309 19.202 0.50 24.93 203 GLN A O 1
ATOM 1625 O O B GLN A 1 204 ? 50.170 11.908 19.490 0.50 25.95 203 GLN A O 1
ATOM 1636 N N . ALA A 1 205 ? 50.208 12.581 17.345 1.00 25.07 204 ALA A N 1
ATOM 1637 C CA . ALA A 1 205 ? 49.064 11.774 16.939 1.00 24.27 204 ALA A CA 1
ATOM 1638 C C . ALA A 1 205 ? 49.401 10.309 16.836 1.00 24.43 204 ALA A C 1
ATOM 1639 O O . ALA A 1 205 ? 48.561 9.463 17.088 1.00 25.85 204 ALA A O 1
ATOM 1641 N N . ALA A 1 206 ? 50.643 10.016 16.421 1.00 25.31 205 ALA A N 1
ATOM 1642 C CA . ALA A 1 206 ? 51.131 8.652 16.261 1.00 28.59 205 ALA A CA 1
ATOM 1643 C C . ALA A 1 206 ? 51.208 7.857 17.589 1.00 30.41 205 ALA A C 1
ATOM 1644 O O . ALA A 1 206 ? 51.179 6.635 17.557 1.00 35.03 205 ALA A O 1
ATOM 1646 N N A GLN A 1 207 ? 51.286 8.577 18.717 0.50 29.77 206 GLN A N 1
ATOM 1647 N N B GLN A 1 207 ? 51.322 8.514 18.732 0.50 31.03 206 GLN A N 1
ATOM 1648 C CA A GLN A 1 207 ? 51.366 7.998 20.089 0.50 31.15 206 GLN A CA 1
ATOM 1649 C CA B GLN A 1 207 ? 51.439 7.755 19.988 0.50 32.60 206 GLN A CA 1
ATOM 1650 C C A GLN A 1 207 ? 50.177 7.121 20.513 0.50 30.08 206 GLN A C 1
ATOM 1651 C C B GLN A 1 207 ? 50.196 6.881 20.253 0.50 31.79 206 GLN A C 1
ATOM 1652 O O A GLN A 1 207 ? 50.313 6.260 21.410 0.50 29.44 206 GLN A O 1
ATOM 1653 O O B GLN A 1 207 ? 50.322 5.718 20.698 0.50 33.21 206 GLN A O 1
ATOM 1664 N N . GLY A 1 208 ? 49.007 7.405 19.936 1.00 30.07 207 GLY A N 1
ATOM 1665 C CA . GLY A 1 208 ? 47.784 6.672 20.181 1.00 27.06 207 GLY A CA 1
ATOM 1666 C C . GLY A 1 208 ? 46.544 7.495 19.937 1.00 22.75 207 GLY A C 1
ATOM 1667 O O . GLY A 1 208 ? 46.640 8.685 19.644 1.00 23.10 207 GLY A O 1
ATOM 1668 N N . GLU A 1 209 ? 45.385 6.867 20.040 1.00 22.50 208 GLU A N 1
ATOM 1669 C CA . GLU A 1 209 ? 44.144 7.522 19.760 1.00 21.18 208 GLU A CA 1
ATOM 1670 C C . GLU A 1 209 ? 43.888 8.629 20.750 1.00 21.18 208 GLU A C 1
ATOM 1671 O O . GLU A 1 209 ? 43.884 8.422 21.983 1.00 21.88 208 GLU A O 1
ATOM 1677 N N . ASN A 1 210 ? 43.618 9.795 20.219 1.00 18.87 209 ASN A N 1
ATOM 1678 C CA . ASN A 1 210 ? 43.212 10.928 21.025 1.00 18.24 209 ASN A CA 1
ATOM 1679 C C . ASN A 1 210 ? 42.371 11.830 20.134 1.00 16.60 209 ASN A C 1
ATOM 1680 O O . ASN A 1 210 ? 42.853 12.341 19.121 1.00 15.97 209 ASN A O 1
ATOM 1685 N N A ARG A 1 211 ? 41.103 12.047 20.461 0.50 15.39 210 ARG A N 1
ATOM 1686 N N B ARG A 1 211 ? 41.120 11.916 20.518 0.50 19.15 210 ARG A N 1
ATOM 1687 C CA A ARG A 1 211 ? 40.230 12.868 19.605 0.50 15.07 210 ARG A CA 1
ATOM 1688 C CA B ARG A 1 211 ? 40.155 12.843 20.018 0.50 20.15 210 ARG A CA 1
ATOM 1689 C C A ARG A 1 211 ? 40.682 14.323 19.545 0.50 14.46 210 ARG A C 1
ATOM 1690 C C B ARG A 1 211 ? 40.654 14.231 19.633 0.50 17.69 210 ARG A C 1
ATOM 1691 O O A ARG A 1 211 ? 40.209 15.087 18.700 0.50 14.92 210 ARG A O 1
ATOM 1692 O O B ARG A 1 211 ? 40.164 14.844 18.687 0.50 18.46 210 ARG A O 1
ATOM 1707 N N . GLU A 1 212 ? 41.588 14.732 20.432 1.00 16.34 211 GLU A N 1
ATOM 1708 C CA . GLU A 1 212 ? 42.154 16.069 20.307 1.00 16.82 211 GLU A CA 1
ATOM 1709 C C . GLU A 1 212 ? 42.926 16.236 18.970 1.00 16.71 211 GLU A C 1
ATOM 1710 O O . GLU A 1 212 ? 43.007 17.337 18.466 1.00 16.64 211 GLU A O 1
ATOM 1716 N N . TYR A 1 213 ? 43.472 15.130 18.465 1.00 15.45 212 TYR A N 1
ATOM 1717 C CA . TYR A 1 213 ? 44.220 15.117 17.201 1.00 14.68 212 TYR A CA 1
ATOM 1718 C C . TYR A 1 213 ? 43.540 14.074 16.290 1.00 13.18 212 TYR A C 1
ATOM 1719 O O . TYR A 1 213 ? 43.941 12.914 16.299 1.00 14.68 212 TYR A O 1
ATOM 1728 N N . PRO A 1 214 ? 42.490 14.498 15.556 1.00 13.12 213 PRO A N 1
ATOM 1729 C CA . PRO A 1 214 ? 41.656 13.487 14.898 1.00 13.99 213 PRO A CA 1
ATOM 1730 C C . PRO A 1 214 ? 42.379 12.528 13.946 1.00 13.79 213 PRO A C 1
ATOM 1731 O O . PRO A 1 214 ? 41.949 11.370 13.814 1.00 13.52 213 PRO A O 1
ATOM 1735 N N . ILE A 1 215 ? 43.474 12.965 13.327 1.00 12.97 214 ILE A N 1
ATOM 1736 C CA . ILE A 1 215 ? 44.233 12.046 12.484 1.00 13.15 214 ILE A CA 1
ATOM 1737 C C . ILE A 1 215 ? 44.701 10.796 13.227 1.00 13.05 214 ILE A C 1
ATOM 1738 O O . ILE A 1 215 ? 44.882 9.749 12.633 1.00 13.20 214 ILE A O 1
ATOM 1743 N N . SER A 1 216 ? 44.853 10.925 14.551 1.00 14.15 215 SER A N 1
ATOM 1744 C CA . SER A 1 216 ? 45.227 9.787 15.381 1.00 14.59 215 SER A CA 1
ATOM 1745 C C . SER A 1 216 ? 44.233 8.653 15.274 1.00 14.37 215 SER A C 1
ATOM 1746 O O . SER A 1 216 ? 44.599 7.505 15.493 1.00 16.00 215 SER A O 1
ATOM 1749 N N . LEU A 1 217 ? 42.969 8.963 15.013 1.00 13.56 216 LEU A N 1
ATOM 1750 C CA . LEU A 1 217 ? 41.950 7.927 14.905 1.00 14.23 216 LEU A CA 1
ATOM 1751 C C . LEU A 1 217 ? 42.054 7.131 13.609 1.00 14.57 216 LEU A C 1
ATOM 1752 O O . LEU A 1 217 ? 41.517 6.016 13.501 1.00 15.31 216 LEU A O 1
ATOM 1757 N N . VAL A 1 218 ? 42.683 7.737 12.591 1.00 14.60 217 VAL A N 1
ATOM 1758 C CA . VAL A 1 218 ? 42.985 7.066 11.346 1.00 15.31 217 VAL A CA 1
ATOM 1759 C C . VAL A 1 218 ? 44.258 6.261 11.492 1.00 16.39 217 VAL A C 1
ATOM 1760 O O . VAL A 1 218 ? 44.274 5.097 11.125 1.00 18.99 217 VAL A O 1
ATOM 1764 N N . LEU A 1 219 ? 45.315 6.850 12.029 1.00 16.17 218 LEU A N 1
ATOM 1765 C CA . LEU A 1 219 ? 46.630 6.207 12.165 1.00 18.83 218 LEU A CA 1
ATOM 1766 C C . LEU A 1 219 ? 46.541 4.931 12.997 1.00 21.69 218 LEU A C 1
ATOM 1767 O O . LEU A 1 219 ? 47.230 3.940 12.715 1.00 28.08 218 LEU A O 1
ATOM 1772 N N . ASN A 1 220 ? 45.653 4.944 13.979 1.00 20.05 219 ASN A N 1
ATOM 1773 C CA . ASN A 1 220 ? 45.496 3.855 14.951 1.00 22.87 219 ASN A CA 1
ATOM 1774 C C . ASN A 1 220 ? 44.308 2.913 14.675 1.00 23.03 219 ASN A C 1
ATOM 1775 O O . ASN A 1 220 ? 44.032 1.983 15.451 1.00 28.55 219 ASN A O 1
ATOM 1780 N N . HIS A 1 221 ? 43.640 3.091 13.546 1.00 21.05 220 HIS A N 1
ATOM 1781 C CA . HIS A 1 221 ? 42.459 2.305 13.222 1.00 21.65 220 HIS A CA 1
ATOM 1782 C C . HIS A 1 221 ? 42.899 0.932 12.718 1.00 24.87 220 HIS A C 1
ATOM 1783 O O . HIS A 1 221 ? 43.850 0.817 11.913 1.00 22.35 220 HIS A O 1
ATOM 1790 N N . GLN A 1 222 ? 42.199 -0.106 13.182 1.00 25.75 221 GLN A N 1
ATOM 1791 C CA . GLN A 1 222 ? 42.451 -1.472 12.700 1.00 27.28 221 GLN A CA 1
ATOM 1792 C C . GLN A 1 222 ? 42.247 -1.459 11.199 1.00 26.38 221 GLN A C 1
ATOM 1793 O O . GLN A 1 222 ? 41.278 -0.864 10.667 1.00 26.37 221 GLN A O 1
ATOM 1799 N N . GLY A 1 223 ? 43.148 -2.152 10.514 1.00 26.01 222 GLY A N 1
ATOM 1800 C CA . GLY A 1 223 ? 43.004 -2.354 9.092 1.00 26.66 222 GLY A CA 1
ATOM 1801 C C . GLY A 1 223 ? 43.471 -1.217 8.233 1.00 26.15 222 GLY A C 1
ATOM 1802 O O . GLY A 1 223 ? 43.360 -1.308 7.020 1.00 29.00 222 GLY A O 1
ATOM 1803 N N . VAL A 1 224 ? 43.971 -0.133 8.843 1.00 24.21 223 VAL A N 1
ATOM 1804 C CA . VAL A 1 224 ? 44.427 1.037 8.083 1.00 25.42 223 VAL A CA 1
ATOM 1805 C C . VAL A 1 224 ? 45.955 1.099 8.207 1.00 26.37 223 VAL A C 1
ATOM 1806 O O . VAL A 1 224 ? 46.526 1.050 9.312 1.00 31.45 223 VAL A O 1
ATOM 1810 N N . ASN A 1 225 ? 46.602 1.172 7.056 1.00 24.94 224 ASN A N 1
ATOM 1811 C CA . ASN A 1 225 ? 48.047 1.335 6.936 1.00 25.59 224 ASN A CA 1
ATOM 1812 C C . ASN A 1 225 ? 48.333 2.562 6.078 1.00 25.04 224 ASN A C 1
ATOM 1813 O O . ASN A 1 225 ? 48.440 2.467 4.859 1.00 26.30 224 ASN A O 1
ATOM 1818 N N A CYS A 1 226 ? 48.459 3.720 6.724 0.50 21.43 225 CYS A N 1
ATOM 1819 N N B CYS A 1 226 ? 48.458 3.705 6.730 0.50 23.31 225 CYS A N 1
ATOM 1820 C CA A CYS A 1 226 ? 48.651 4.989 6.010 0.50 20.12 225 CYS A CA 1
ATOM 1821 C CA B CYS A 1 226 ? 48.671 4.947 6.023 0.50 23.02 225 CYS A CA 1
ATOM 1822 C C A CYS A 1 226 ? 50.054 5.152 5.439 0.50 19.17 225 CYS A C 1
ATOM 1823 C C B CYS A 1 226 ? 50.058 4.935 5.359 0.50 21.70 225 CYS A C 1
ATOM 1824 O O A CYS A 1 226 ? 51.056 5.007 6.171 0.50 20.50 225 CYS A O 1
ATOM 1825 O O B CYS A 1 226 ? 51.031 4.342 5.893 0.50 23.29 225 CYS A O 1
ATOM 1830 N N . HIS A 1 227 ? 50.127 5.505 4.155 1.00 17.78 226 HIS A N 1
ATOM 1831 C CA . HIS A 1 227 ? 51.424 5.779 3.508 1.00 18.86 226 HIS A CA 1
ATOM 1832 C C . HIS A 1 227 ? 51.680 7.297 3.661 1.00 17.88 226 HIS A C 1
ATOM 1833 O O . HIS A 1 227 ? 50.968 8.082 3.052 1.00 18.16 226 HIS A O 1
ATOM 1840 N N . VAL A 1 228 ? 52.673 7.689 4.479 1.00 17.53 227 VAL A N 1
ATOM 1841 C CA . VAL A 1 228 ? 52.879 9.065 4.866 1.00 17.53 227 VAL A CA 1
ATOM 1842 C C . VAL A 1 228 ? 54.073 9.640 4.073 1.00 17.70 227 VAL A C 1
ATOM 1843 O O . VAL A 1 228 ? 55.149 9.023 4.035 1.00 19.77 227 VAL A O 1
ATOM 1847 N N . PHE A 1 229 ? 53.823 10.741 3.374 1.00 16.41 228 PHE A N 1
ATOM 1848 C CA . PHE A 1 229 ? 54.822 11.431 2.568 1.00 16.19 228 PHE A CA 1
ATOM 1849 C C . PHE A 1 229 ? 55.076 12.776 3.181 1.00 17.61 228 PHE A C 1
ATOM 1850 O O . PHE A 1 229 ? 54.195 13.633 3.190 1.00 18.01 228 PHE A O 1
ATOM 1858 N N . TYR A 1 230 ? 56.306 12.992 3.640 1.00 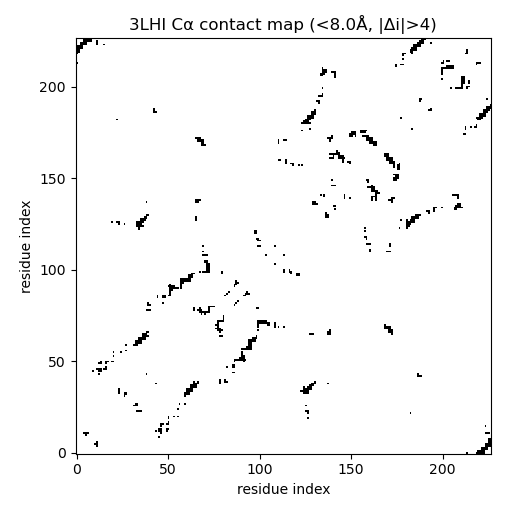19.96 229 TYR A N 1
ATOM 1859 C CA . TYR A 1 230 ? 56.653 14.195 4.392 1.00 20.22 229 TYR A CA 1
ATOM 1860 C C . TYR A 1 230 ? 57.794 14.905 3.714 1.00 22.31 229 TYR A C 1
ATOM 1861 O O . TYR A 1 230 ? 58.759 14.266 3.316 1.00 22.45 229 TYR A O 1
ATOM 1870 N N . ALA A 1 231 ? 57.684 16.221 3.620 1.00 24.46 230 ALA A N 1
ATOM 1871 C CA . ALA A 1 231 ? 58.761 17.059 3.110 1.00 27.73 230 ALA A CA 1
ATOM 1872 C C . ALA A 1 231 ? 59.081 18.078 4.165 1.00 26.94 230 ALA A C 1
ATOM 1873 O O . ALA A 1 231 ? 58.196 18.622 4.802 1.00 28.27 230 ALA A O 1
ATOM 1875 N N . GLU A 1 232 ? 60.362 18.380 4.332 1.00 31.66 231 GLU A N 1
ATOM 1876 C CA . GLU A 1 232 ? 60.682 19.368 5.342 1.00 34.65 231 GLU A CA 1
ATOM 1877 C C . GLU A 1 232 ? 60.207 20.731 4.854 1.00 36.92 231 GLU A C 1
ATOM 1878 O O . GLU A 1 232 ? 59.934 21.072 3.670 1.00 37.50 231 GLU A O 1
#

Secondary structure (DSSP, 8-state):
-EEEEESSHHHHHHHHHHHHHHHHHHHHHHHS-EEEEE--SSTTHHHHHHHHTS---GGGEEEEES-EESS-TTSTT-HHHHHHHHTSSGGGGGSEE----TT--GGG--HHHHHHHHHHH----SEEEE--TTS-BTTB-TT-TTHHHHH--TT-----EE--SSSSS-EE--HHHHHT-SEEEEEEESHHHHHHHHHHHTS--TTSTHHHHHTSTT---EEEEE-

B-factor: mean 21.13, std 11.16, range [7.87, 90.45]

Nearest PDB structures (foldseek):
  3lhi-assembly1_A  TM=1.003E+00  e=1.226E-45  Neisseria gonorrhoeae FA 1090
  3nwp-assembly2_B  TM=9.025E-01  e=1.791E-22  Shewanella baltica OS223
  3lwd-assembly1_A-2  TM=9.117E-01  e=2.482E-21  Chromohalobacter israelensis DSM 3043
  1vl1-assembly1_A  TM=8.433E-01  e=4.796E-12  Thermotoga maritima
  2ri0-assembly2_B  TM=6.872E-01  e=2.322E-11  Streptococcus mutans